Protein AF-A0A8J8NJS6-F1 (afdb_monomer)

Radius of gyration: 21.35 Å; Cα contacts (8 Å, |Δi|>4): 357; chains: 1; bounding box: 65×61×56 Å

Organism: Halteria grandinella (NCBI:txid5974)

Solvent-accessible surface area (backbone atoms only — not comparable to full-atom values): 15016 Å² total; per-residue (Å²): 133,85,50,72,68,59,53,51,54,49,52,52,49,53,53,50,52,51,48,51,53,52,49,52,50,40,45,54,51,11,50,52,51,41,52,62,71,66,35,61,67,60,48,58,73,40,38,36,82,89,43,89,50,40,81,87,47,33,68,54,59,51,96,60,47,56,55,56,53,60,68,70,57,47,52,67,27,34,39,37,26,26,68,37,39,88,48,29,65,40,53,67,44,24,51,52,45,48,48,48,41,65,73,64,68,48,54,98,83,47,38,73,41,54,26,35,31,42,62,51,101,88,49,51,32,35,39,30,42,41,85,87,28,39,71,44,82,35,46,48,66,61,56,68,65,42,76,22,56,32,36,33,30,37,34,38,54,74,52,70,62,86,63,42,62,59,55,48,53,53,53,54,47,51,54,50,51,54,51,52,53,49,61,52,47,60,70,65,40,86,76,63,61,78,70,61,51,56,53,52,50,58,53,42,30,54,48,12,68,34,40,49,52,48,50,39,38,75,71,66,41,34,62,52,64,67,85,43,86,84,60,81,46,54,51,42,57,74,68,59,37,82,74,43,40,32,90,85,52,44,71,44,77,78,43,78,70,39,48,59,69,28,54,57,64,66,68,76,72,77,126

Sequence (271 aa):
MATLKQTLFFYTKVLGASGLAGYGYLYYHCKQVREEATNIELINAKKDTTRPSNVYYGLNWGYRSDNTIEKSLDTGDLLYFNYNCMNCLQPSEVIQCYMQQKLGNDSEEDPQNIAFAMRTPKRLLIISGHFDGQVHITPYHEFLNKPYIRTVKVRQFVSAPLNIVEATAQFVQQLREMKQAQDKDHKDFFSSTLKQQMLKFLYYDKLAANVVPNYLHSIKVLNRSPFQQPTLTVKDLDNAHPESFHEPYELSSSVMIRTYASKNLSKSNVT

Mean predicted aligned error: 10.29 Å

Structure (mmCIF, N/CA/C/O backbone):
data_AF-A0A8J8NJS6-F1
#
_entry.id   AF-A0A8J8NJS6-F1
#
loop_
_atom_site.group_PDB
_atom_site.id
_atom_site.type_symbol
_atom_site.label_atom_id
_atom_site.label_alt_id
_atom_site.label_comp_id
_atom_site.label_asym_id
_atom_site.label_entity_id
_atom_site.label_seq_id
_atom_site.pdbx_PDB_ins_code
_atom_site.Cartn_x
_atom_site.Cartn_y
_atom_site.Cartn_z
_atom_site.occupancy
_atom_site.B_iso_or_equiv
_atom_site.auth_seq_id
_atom_site.auth_comp_id
_atom_site.auth_asym_id
_atom_site.auth_atom_id
_atom_site.pdbx_PDB_model_num
ATOM 1 N N . MET A 1 1 ? 44.141 3.854 -32.865 1.00 56.06 1 MET A N 1
ATOM 2 C CA . MET A 1 1 ? 43.493 3.858 -31.533 1.00 56.06 1 MET A CA 1
ATOM 3 C C . MET A 1 1 ? 42.343 4.850 -31.568 1.00 56.06 1 MET A C 1
ATOM 5 O O . MET A 1 1 ? 42.555 5.961 -32.037 1.00 56.06 1 MET A O 1
ATOM 9 N N . ALA A 1 2 ? 41.138 4.450 -31.151 1.00 60.94 2 ALA A N 1
ATOM 10 C CA . ALA A 1 2 ? 40.011 5.376 -31.039 1.00 60.94 2 ALA A CA 1
ATOM 11 C C . ALA A 1 2 ? 40.284 6.383 -29.915 1.00 60.94 2 ALA A C 1
ATOM 13 O O . ALA A 1 2 ? 40.797 6.019 -28.857 1.00 60.94 2 ALA A O 1
ATOM 14 N N . THR A 1 3 ? 39.974 7.655 -30.151 1.00 83.88 3 THR A N 1
ATOM 15 C CA . THR A 1 3 ? 40.159 8.694 -29.130 1.00 83.88 3 THR A CA 1
ATOM 16 C C . THR A 1 3 ? 39.107 8.549 -28.030 1.00 83.88 3 THR A C 1
ATOM 18 O O . THR A 1 3 ? 37.965 8.184 -28.308 1.00 83.88 3 THR A O 1
ATOM 21 N N . LEU A 1 4 ? 39.455 8.895 -26.784 1.00 82.25 4 LEU A N 1
ATOM 22 C CA . LEU A 1 4 ? 38.542 8.866 -25.628 1.00 82.25 4 LEU A CA 1
ATOM 23 C C . LEU A 1 4 ? 37.185 9.532 -25.937 1.00 82.25 4 LEU A C 1
ATOM 25 O O . LEU A 1 4 ? 36.135 9.025 -25.555 1.00 82.25 4 LEU A O 1
ATOM 29 N N . LYS A 1 5 ? 37.202 10.636 -26.697 1.00 83.62 5 LYS A N 1
ATOM 30 C CA . LYS A 1 5 ? 36.007 11.379 -27.121 1.00 83.62 5 LYS A CA 1
ATOM 31 C C . LYS A 1 5 ? 35.105 10.576 -28.067 1.00 83.62 5 LYS A C 1
ATOM 33 O O . LYS A 1 5 ? 33.887 10.625 -27.922 1.00 83.62 5 LYS A O 1
ATOM 38 N N . GLN A 1 6 ? 35.681 9.836 -29.016 1.00 80.94 6 GLN A N 1
ATOM 39 C CA . GLN A 1 6 ? 34.928 8.970 -29.935 1.00 80.94 6 GLN A CA 1
ATOM 40 C C . GLN A 1 6 ? 34.316 7.781 -29.194 1.00 80.94 6 GLN A C 1
ATOM 42 O O . GLN A 1 6 ? 33.156 7.449 -29.426 1.00 80.94 6 GLN A O 1
ATOM 47 N N . THR A 1 7 ? 35.065 7.198 -28.258 1.00 80.88 7 THR A N 1
ATOM 48 C CA . THR A 1 7 ? 34.584 6.115 -27.399 1.00 80.88 7 THR A CA 1
ATOM 49 C C . THR A 1 7 ? 33.424 6.590 -26.520 1.00 80.88 7 THR A C 1
ATOM 51 O O . THR A 1 7 ? 32.362 5.975 -26.534 1.00 80.88 7 THR A O 1
ATOM 54 N N . LEU A 1 8 ? 33.564 7.732 -25.836 1.00 78.81 8 LEU A N 1
ATOM 55 C CA . LEU A 1 8 ? 32.504 8.306 -24.999 1.00 78.81 8 LEU A CA 1
ATOM 56 C C . LEU A 1 8 ? 31.234 8.611 -25.811 1.00 78.81 8 LEU A C 1
ATOM 58 O O . LEU A 1 8 ? 30.133 8.284 -25.382 1.00 78.81 8 LEU A O 1
ATOM 62 N N . PHE A 1 9 ? 31.387 9.187 -27.007 1.00 81.06 9 PHE A N 1
ATOM 63 C CA . PHE A 1 9 ? 30.273 9.485 -27.909 1.00 81.06 9 PHE A CA 1
ATOM 64 C C . PHE A 1 9 ? 29.563 8.226 -28.427 1.00 81.06 9 PHE A C 1
ATOM 66 O O . PHE A 1 9 ? 28.345 8.220 -28.602 1.00 81.06 9 PHE A O 1
ATOM 73 N N . PHE A 1 10 ? 30.309 7.147 -28.672 1.00 78.06 10 PHE A N 1
ATOM 74 C CA . PHE A 1 10 ? 29.726 5.865 -29.052 1.00 78.06 10 PHE A CA 1
ATOM 75 C C . PHE A 1 10 ? 28.936 5.250 -27.891 1.00 78.06 10 PHE A C 1
ATOM 77 O O . PHE A 1 10 ? 27.782 4.870 -28.077 1.00 78.06 10 PHE A O 1
ATOM 84 N N . TYR A 1 11 ? 29.504 5.232 -26.681 1.00 73.94 11 TYR A N 1
ATOM 85 C CA . TYR A 1 11 ? 28.811 4.729 -25.493 1.00 73.94 11 TYR A CA 1
ATOM 86 C C . TYR A 1 11 ? 27.532 5.510 -25.191 1.00 73.94 11 TYR A C 1
ATOM 88 O O . TYR A 1 11 ? 26.502 4.890 -24.946 1.00 73.94 11 TYR A O 1
ATOM 96 N N . THR A 1 12 ? 27.543 6.844 -25.266 1.00 75.19 12 THR A N 1
ATOM 97 C CA . THR A 1 12 ? 26.323 7.637 -25.034 1.00 75.19 12 THR A CA 1
ATOM 98 C C . THR A 1 12 ? 25.251 7.374 -26.089 1.00 75.19 12 THR A C 1
ATOM 100 O O . THR A 1 12 ? 24.076 7.288 -25.740 1.00 75.19 12 THR A O 1
ATOM 103 N N . LYS A 1 13 ? 25.626 7.175 -27.360 1.00 75.12 13 LYS A N 1
ATOM 104 C CA . LYS A 1 13 ? 24.677 6.798 -28.419 1.00 75.12 13 LYS A CA 1
ATOM 105 C C . LYS A 1 13 ? 24.085 5.408 -28.217 1.00 75.12 13 LYS A C 1
ATOM 107 O O . LYS A 1 13 ? 22.876 5.250 -28.356 1.00 75.12 13 LYS A O 1
ATOM 112 N N . VAL A 1 14 ? 24.913 4.418 -27.884 1.00 74.56 14 VAL A N 1
ATOM 113 C CA . VAL A 1 14 ? 24.453 3.042 -27.650 1.00 74.56 14 VAL A CA 1
ATOM 114 C C . VAL A 1 14 ? 23.564 2.974 -26.409 1.00 74.56 14 VAL A C 1
ATOM 116 O O . VAL A 1 14 ? 22.495 2.378 -26.479 1.00 74.56 14 VAL A O 1
ATOM 119 N N . LEU A 1 15 ? 23.948 3.639 -25.314 1.00 75.12 15 LEU A N 1
ATOM 120 C CA . LEU A 1 15 ? 23.142 3.729 -24.091 1.00 75.12 15 LEU A CA 1
ATOM 121 C C . LEU A 1 15 ? 21.839 4.510 -24.307 1.00 75.12 15 LEU A C 1
ATOM 123 O O . LEU A 1 15 ? 20.798 4.137 -23.774 1.00 75.12 15 LEU A O 1
ATOM 127 N N . GLY A 1 16 ? 21.872 5.576 -25.110 1.00 78.25 16 GLY A N 1
ATOM 128 C CA . GLY A 1 16 ? 20.673 6.329 -25.475 1.00 78.25 16 GLY A CA 1
ATOM 129 C C . GLY A 1 16 ? 19.704 5.491 -26.310 1.00 78.25 16 GLY A C 1
ATOM 130 O O . GLY A 1 16 ? 18.514 5.436 -26.006 1.00 78.25 16 GLY A O 1
ATOM 131 N N . ALA A 1 17 ? 20.210 4.790 -27.328 1.00 76.19 17 ALA A N 1
ATOM 132 C CA . ALA A 1 17 ? 19.400 3.921 -28.177 1.00 76.19 17 ALA A CA 1
ATOM 133 C C . ALA A 1 17 ? 18.818 2.726 -27.402 1.00 76.19 17 ALA A C 1
ATOM 135 O O . ALA A 1 17 ? 17.635 2.420 -27.556 1.00 76.19 17 ALA A O 1
ATOM 136 N N . SER A 1 18 ? 19.609 2.083 -26.536 1.00 76.31 18 SER A N 1
ATOM 137 C CA . SER A 1 18 ? 19.129 0.979 -25.697 1.00 76.31 18 SER A CA 1
ATOM 138 C C . SER A 1 18 ? 18.117 1.448 -24.650 1.00 76.31 18 SER A C 1
ATOM 140 O O . SER A 1 18 ? 17.112 0.772 -24.435 1.00 76.31 18 SER A O 1
ATOM 142 N N . GLY A 1 19 ? 18.316 2.633 -24.063 1.00 79.25 19 GLY A N 1
ATOM 143 C CA . GLY A 1 19 ? 17.362 3.255 -23.145 1.00 79.25 19 GLY A CA 1
ATOM 144 C C . GLY A 1 19 ? 16.011 3.549 -23.803 1.00 79.25 19 GLY A C 1
ATOM 145 O O . GLY A 1 19 ? 14.970 3.214 -23.239 1.00 79.25 19 GLY A O 1
ATOM 146 N N . LEU A 1 20 ? 16.013 4.104 -25.022 1.00 81.50 20 LEU A N 1
ATOM 147 C CA . LEU A 1 20 ? 14.787 4.368 -25.785 1.00 81.50 20 LEU A CA 1
ATOM 148 C C . LEU A 1 20 ? 14.046 3.079 -26.157 1.00 81.50 20 LEU A C 1
ATOM 150 O O . LEU A 1 20 ? 12.828 3.009 -25.997 1.00 81.50 20 LEU A O 1
ATOM 154 N N . ALA A 1 21 ? 14.770 2.051 -26.610 1.00 84.06 21 ALA A N 1
ATOM 155 C CA . ALA A 1 21 ? 14.180 0.752 -26.925 1.00 84.06 21 ALA A CA 1
ATOM 156 C C . ALA A 1 21 ? 13.563 0.090 -25.680 1.00 84.06 21 ALA A C 1
ATOM 158 O O . ALA A 1 21 ? 12.427 -0.383 -25.728 1.00 84.06 21 ALA A O 1
ATOM 159 N N . GLY A 1 22 ? 14.276 0.117 -24.548 1.00 82.56 22 GLY A N 1
ATOM 160 C CA . GLY A 1 22 ? 13.787 -0.411 -23.273 1.00 82.56 22 GLY A CA 1
ATOM 161 C C . GLY A 1 22 ? 12.544 0.322 -22.765 1.00 82.56 22 GLY A C 1
ATOM 162 O O . GLY A 1 22 ? 11.567 -0.317 -22.374 1.00 82.56 22 GLY A O 1
ATOM 163 N N . TYR A 1 23 ? 12.532 1.656 -22.831 1.00 81.62 23 TYR A N 1
ATOM 164 C CA . TYR A 1 23 ? 11.359 2.449 -22.455 1.00 81.62 23 TYR A CA 1
ATOM 165 C C . TYR A 1 23 ? 10.164 2.185 -23.380 1.00 81.62 23 TYR A C 1
ATOM 167 O O . TYR A 1 23 ? 9.044 2.029 -22.897 1.00 81.62 23 TYR A O 1
ATOM 175 N N . GLY A 1 24 ? 10.389 2.082 -24.695 1.00 84.81 24 GLY A N 1
ATOM 176 C CA . GLY A 1 24 ? 9.343 1.756 -25.668 1.00 84.81 24 GLY A CA 1
ATOM 177 C C . GLY A 1 24 ? 8.692 0.396 -25.402 1.00 84.81 24 GLY A C 1
ATOM 178 O O . GLY A 1 24 ? 7.465 0.290 -25.411 1.00 84.81 24 GLY A O 1
ATOM 179 N N . TYR A 1 25 ? 9.501 -0.619 -25.081 1.00 88.69 25 TYR A N 1
ATOM 180 C CA . TYR A 1 25 ? 9.009 -1.932 -24.657 1.00 88.69 25 TYR A CA 1
ATOM 181 C C . TYR A 1 25 ? 8.148 -1.838 -23.391 1.00 88.69 25 TYR A C 1
ATOM 183 O O . TYR A 1 25 ? 7.014 -2.319 -23.378 1.00 88.69 25 TYR A O 1
ATOM 191 N N . LEU A 1 26 ? 8.655 -1.175 -22.343 1.00 86.56 26 LEU A N 1
ATOM 192 C CA . LEU A 1 26 ? 7.918 -1.006 -21.089 1.00 86.56 26 LEU A CA 1
ATOM 193 C C . LEU A 1 26 ? 6.603 -0.260 -21.301 1.00 86.56 26 LEU A C 1
ATOM 195 O O . LEU A 1 26 ? 5.585 -0.661 -20.747 1.00 86.56 26 LEU A O 1
ATOM 199 N N . TYR A 1 27 ? 6.605 0.794 -22.114 1.00 87.56 27 TYR A N 1
ATOM 200 C CA . TYR A 1 27 ? 5.407 1.565 -22.425 1.00 87.56 27 TYR A CA 1
ATOM 201 C C . TYR A 1 27 ? 4.332 0.701 -23.093 1.00 87.56 27 TYR A C 1
ATOM 203 O O . TYR A 1 27 ? 3.180 0.715 -22.659 1.00 87.56 27 TYR A O 1
ATOM 211 N N . TYR A 1 28 ? 4.703 -0.084 -24.110 1.00 88.19 28 TYR A N 1
ATOM 212 C CA . TYR A 1 28 ? 3.771 -0.980 -24.794 1.00 88.19 28 TYR A CA 1
ATOM 213 C C . TYR A 1 28 ? 3.229 -2.068 -23.857 1.00 88.19 28 TYR A C 1
ATOM 215 O O . TYR A 1 28 ? 2.019 -2.281 -23.794 1.00 88.19 28 TYR A O 1
ATOM 223 N N . HIS A 1 29 ? 4.106 -2.694 -23.069 1.00 86.25 29 HIS A N 1
ATOM 224 C CA . HIS A 1 29 ? 3.713 -3.705 -22.090 1.00 86.25 29 HIS A CA 1
ATOM 225 C C . HIS A 1 29 ? 2.754 -3.137 -21.032 1.00 86.25 29 HIS A C 1
ATOM 227 O O . HIS A 1 29 ? 1.683 -3.690 -20.795 1.00 86.25 29 HIS A O 1
ATOM 233 N N . CYS A 1 30 ? 3.097 -1.994 -20.428 1.00 85.62 30 CYS A N 1
ATOM 234 C CA . CYS A 1 30 ? 2.254 -1.320 -19.438 1.00 85.62 30 CYS A CA 1
ATOM 235 C C . CYS A 1 30 ? 0.889 -0.942 -20.022 1.00 85.62 30 CYS A C 1
ATOM 237 O O . CYS A 1 30 ? -0.135 -1.102 -19.357 1.00 85.62 30 CYS A O 1
ATOM 239 N N . LYS A 1 31 ? 0.858 -0.473 -21.278 1.00 86.38 31 LYS A N 1
ATOM 240 C CA . LYS A 1 31 ? -0.386 -0.171 -21.991 1.00 86.38 31 LYS A CA 1
ATOM 241 C C . LYS A 1 31 ? -1.273 -1.414 -22.108 1.00 86.38 31 LYS A C 1
ATOM 243 O O . LYS A 1 31 ? -2.439 -1.342 -21.732 1.00 86.38 31 LYS A O 1
ATOM 248 N N . GLN A 1 32 ? -0.718 -2.543 -22.547 1.00 84.56 32 GLN A N 1
ATOM 249 C CA . GLN A 1 32 ? -1.460 -3.800 -22.668 1.00 84.56 32 GLN A CA 1
ATOM 250 C C . GLN A 1 32 ? -2.008 -4.273 -21.311 1.00 84.56 32 GLN A C 1
ATOM 252 O O . GLN A 1 32 ? -3.197 -4.561 -21.185 1.00 84.56 32 GLN A O 1
ATOM 257 N N . VAL A 1 33 ? -1.171 -4.293 -20.269 1.00 80.94 33 VAL A N 1
ATOM 258 C CA . VAL A 1 33 ? -1.590 -4.701 -18.916 1.00 80.94 33 VAL A CA 1
ATOM 259 C C . VAL A 1 33 ? -2.708 -3.801 -18.386 1.00 80.94 33 VAL A C 1
ATOM 261 O O . VAL A 1 33 ? -3.661 -4.281 -17.770 1.00 80.94 33 VAL A O 1
ATOM 264 N N . ARG A 1 34 ? -2.623 -2.491 -18.634 1.00 81.25 34 ARG A N 1
ATOM 265 C CA . ARG A 1 34 ? -3.654 -1.528 -18.240 1.00 81.25 34 ARG A CA 1
ATOM 266 C C . ARG A 1 34 ? -4.978 -1.780 -18.954 1.00 81.25 34 ARG A C 1
ATOM 268 O O . ARG A 1 34 ? -6.022 -1.739 -18.304 1.00 81.25 34 ARG A O 1
ATOM 275 N N . GLU A 1 35 ? -4.951 -2.039 -20.255 1.00 80.38 35 GLU A N 1
ATOM 276 C CA . GLU A 1 35 ? -6.150 -2.385 -21.024 1.00 80.38 35 GLU A CA 1
ATOM 277 C C . GLU A 1 35 ? -6.801 -3.666 -20.473 1.00 80.38 35 GLU A C 1
ATOM 279 O O . GLU A 1 35 ? -7.996 -3.672 -20.181 1.00 80.38 35 GLU A O 1
ATOM 284 N N . GLU A 1 36 ? -6.017 -4.711 -20.194 1.00 73.12 36 GLU A N 1
ATOM 285 C CA . GLU A 1 36 ? -6.522 -5.956 -19.595 1.00 73.12 36 GLU A CA 1
ATOM 286 C C . GLU A 1 36 ? -7.090 -5.776 -18.177 1.00 73.12 36 GLU A C 1
ATOM 288 O O . GLU A 1 36 ? -8.046 -6.456 -17.800 1.00 73.12 36 GLU A O 1
ATOM 293 N N . ALA A 1 37 ? -6.499 -4.885 -17.378 1.00 71.06 37 ALA A N 1
ATOM 294 C CA . ALA A 1 37 ? -6.895 -4.647 -15.992 1.00 71.06 37 ALA A CA 1
ATOM 295 C C . ALA A 1 37 ? -8.097 -3.707 -15.836 1.00 71.06 37 ALA A C 1
ATOM 297 O O . ALA A 1 37 ? -8.733 -3.714 -14.787 1.00 71.06 37 ALA A O 1
ATOM 298 N N . THR A 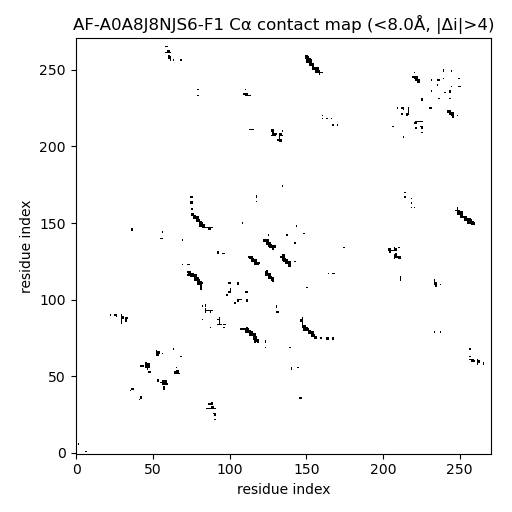1 38 ? -8.388 -2.879 -16.842 1.00 70.12 38 THR A N 1
ATOM 299 C CA . THR A 1 38 ? -9.507 -1.919 -16.821 1.00 70.12 38 THR A CA 1
ATOM 300 C C . THR A 1 38 ? -10.720 -2.388 -17.622 1.00 70.12 38 THR A C 1
ATOM 302 O O . THR A 1 38 ? -11.804 -1.827 -17.467 1.00 70.12 38 THR A O 1
ATOM 305 N N . ASN A 1 39 ? -10.574 -3.424 -18.452 1.00 71.94 39 ASN A N 1
ATOM 306 C CA . ASN A 1 39 ? -11.671 -3.953 -19.250 1.00 71.94 39 ASN A CA 1
ATOM 307 C C . ASN A 1 39 ? -12.673 -4.731 -18.374 1.00 71.94 39 ASN A C 1
ATOM 309 O O . ASN A 1 39 ? -12.431 -5.871 -17.974 1.00 71.94 39 ASN A O 1
ATOM 313 N N . ILE A 1 40 ? -13.822 -4.105 -18.108 1.00 66.69 40 ILE A N 1
ATOM 314 C CA . ILE A 1 40 ? -14.903 -4.636 -17.263 1.00 66.69 40 ILE A CA 1
ATOM 315 C C . ILE A 1 40 ? -15.432 -5.980 -17.780 1.00 66.69 40 ILE A C 1
ATOM 317 O O . ILE A 1 40 ? -15.723 -6.864 -16.976 1.00 66.69 40 ILE A O 1
ATOM 321 N N . GLU A 1 41 ? -15.527 -6.173 -19.098 1.00 68.00 41 GLU A N 1
ATOM 322 C CA . GLU A 1 41 ? -15.980 -7.443 -19.681 1.00 68.00 41 GLU A CA 1
ATOM 323 C C . GLU A 1 41 ? -14.989 -8.565 -19.378 1.00 68.00 41 GLU A C 1
ATOM 325 O O . GLU A 1 41 ? -15.383 -9.649 -18.952 1.00 68.00 41 GLU A O 1
ATOM 330 N N . LEU A 1 42 ? -13.692 -8.278 -19.505 1.00 66.06 42 LEU A N 1
ATOM 331 C CA . LEU A 1 42 ? -12.627 -9.229 -19.199 1.00 66.06 42 LEU A CA 1
ATOM 332 C C . LEU A 1 42 ? -12.577 -9.571 -17.700 1.00 66.06 42 LEU A C 1
ATOM 334 O O . LEU A 1 42 ? -12.302 -10.714 -17.330 1.00 66.06 42 LEU A O 1
ATOM 338 N N . ILE A 1 43 ? -12.842 -8.588 -16.833 1.00 63.94 43 ILE A N 1
ATOM 339 C CA . ILE A 1 43 ? -12.935 -8.772 -15.377 1.00 63.94 43 ILE A CA 1
ATOM 340 C C . ILE A 1 43 ? -14.136 -9.658 -15.034 1.00 63.94 43 ILE A C 1
ATOM 342 O O . ILE A 1 43 ? -13.985 -10.639 -14.305 1.00 63.94 43 ILE A O 1
ATOM 346 N N . ASN A 1 44 ? -15.309 -9.352 -15.593 1.00 63.94 44 ASN A N 1
ATOM 347 C CA . ASN A 1 44 ? -16.535 -10.112 -15.364 1.00 63.94 44 ASN A CA 1
ATOM 348 C C . ASN A 1 44 ? -16.436 -11.540 -15.909 1.00 63.94 44 ASN A C 1
ATOM 350 O O . ASN A 1 44 ? -16.871 -12.469 -15.235 1.00 63.94 44 ASN A O 1
ATOM 354 N N . ALA A 1 45 ? -15.804 -11.741 -17.068 1.00 63.72 45 ALA A N 1
ATOM 355 C CA . ALA A 1 45 ? -15.566 -13.068 -17.636 1.00 63.72 45 ALA A CA 1
ATOM 356 C C . ALA A 1 45 ? -14.639 -13.928 -16.764 1.00 63.72 45 ALA A C 1
ATOM 358 O O . ALA A 1 45 ? -14.736 -15.152 -16.762 1.00 63.72 45 ALA A O 1
ATOM 359 N N . LYS A 1 46 ? -13.738 -13.297 -16.004 1.00 62.56 46 LYS A N 1
ATOM 360 C CA . LYS A 1 46 ? -12.849 -13.993 -15.068 1.00 62.56 46 LYS A CA 1
ATOM 361 C C . LYS A 1 46 ? -13.512 -14.261 -13.717 1.00 62.56 46 LYS A C 1
ATOM 363 O O . LYS A 1 46 ? -12.913 -15.000 -12.937 1.00 62.56 46 LYS A O 1
ATOM 368 N N . LYS A 1 47 ? -14.682 -13.671 -13.425 1.00 62.16 47 LYS A N 1
ATOM 369 C CA . LYS A 1 47 ? -15.404 -13.799 -12.150 1.00 62.16 47 LYS A CA 1
ATOM 370 C C . LYS A 1 47 ? -15.822 -15.252 -11.907 1.00 62.16 47 LYS A C 1
ATOM 372 O O . LYS A 1 47 ? -16.464 -15.851 -12.763 1.00 62.16 47 LYS A O 1
ATOM 377 N N . ASP A 1 48 ? -15.488 -15.814 -10.746 1.00 59.06 48 ASP A N 1
ATOM 378 C CA . ASP A 1 48 ? -15.991 -17.144 -10.386 1.00 59.06 48 ASP A CA 1
ATOM 379 C C . ASP A 1 48 ? -17.423 -17.005 -9.861 1.00 59.06 48 ASP A C 1
ATOM 381 O O . ASP A 1 48 ? -17.651 -16.624 -8.713 1.00 59.06 48 ASP A O 1
ATOM 385 N N . THR A 1 49 ? -18.403 -17.287 -10.715 1.00 61.81 49 THR A N 1
ATOM 386 C CA . THR A 1 49 ? -19.828 -17.239 -10.359 1.00 61.81 49 THR A CA 1
ATOM 387 C C . THR A 1 49 ? -20.309 -18.500 -9.642 1.00 61.81 49 THR A C 1
ATOM 389 O O . THR A 1 49 ? -21.445 -18.532 -9.173 1.00 61.81 49 THR A O 1
ATOM 392 N N . THR A 1 50 ? -19.467 -19.533 -9.512 1.00 60.22 50 THR A N 1
ATOM 393 C CA . THR A 1 50 ? -19.859 -20.821 -8.916 1.00 60.22 50 THR A CA 1
ATOM 394 C C . THR A 1 50 ? -19.893 -20.790 -7.386 1.00 60.22 50 THR A C 1
ATOM 396 O O . THR A 1 50 ? -20.478 -21.676 -6.762 1.00 60.22 50 THR A O 1
ATOM 399 N N . ARG A 1 51 ? -19.296 -19.765 -6.757 1.00 60.50 51 ARG A N 1
ATOM 400 C CA . ARG A 1 51 ? -19.187 -19.634 -5.297 1.00 60.50 51 ARG A CA 1
ATOM 401 C C . ARG A 1 51 ? -19.869 -18.347 -4.807 1.00 60.50 51 ARG A C 1
ATOM 403 O O . ARG A 1 51 ? -19.351 -17.263 -5.067 1.00 60.50 51 ARG A O 1
ATOM 410 N N . PRO A 1 52 ? -20.955 -18.424 -4.009 1.00 60.22 52 PRO A N 1
ATOM 411 C CA . PRO A 1 52 ? -21.694 -17.246 -3.523 1.00 60.22 52 PRO A CA 1
ATOM 412 C C . PRO A 1 52 ? -20.857 -16.274 -2.683 1.00 60.22 52 PRO A C 1
ATOM 414 O O . PRO A 1 52 ? -21.176 -15.094 -2.565 1.00 60.22 52 PRO A O 1
ATOM 417 N N . SER A 1 53 ? -19.782 -16.771 -2.069 1.00 58.12 53 SER A N 1
ATOM 418 C CA . SER A 1 53 ? -18.865 -15.976 -1.259 1.00 58.12 53 SER A CA 1
ATOM 419 C C . SER A 1 53 ? -17.838 -15.188 -2.076 1.00 58.12 53 SER A C 1
ATOM 421 O O . SER A 1 53 ? -17.157 -14.337 -1.504 1.00 58.12 53 SER A O 1
ATOM 423 N N . ASN A 1 54 ? -17.713 -15.466 -3.379 1.00 61.50 54 ASN A N 1
ATOM 424 C CA . ASN A 1 54 ? -16.826 -14.757 -4.294 1.00 61.50 54 ASN A CA 1
ATOM 425 C C . ASN A 1 54 ? -17.588 -13.616 -4.990 1.00 61.50 54 ASN A C 1
ATOM 427 O O . ASN A 1 54 ? -17.921 -13.649 -6.174 1.00 61.50 54 ASN A O 1
ATOM 431 N N . VAL A 1 55 ? -17.957 -12.610 -4.195 1.00 58.62 55 VAL A N 1
ATOM 432 C CA . VAL A 1 55 ? -18.864 -11.540 -4.639 1.00 58.62 55 VAL A CA 1
ATOM 433 C C . VAL A 1 55 ? -18.177 -10.576 -5.609 1.00 58.62 55 VAL A C 1
ATOM 435 O O . VAL A 1 55 ? -18.852 -10.007 -6.467 1.00 58.62 55 VAL A O 1
ATOM 438 N N . TYR A 1 56 ? -16.853 -10.417 -5.528 1.00 56.59 56 TYR A N 1
ATOM 439 C CA . TYR A 1 56 ? -16.129 -9.371 -6.259 1.00 56.59 56 TYR A CA 1
ATOM 440 C C . TYR A 1 56 ? -14.947 -9.862 -7.107 1.00 56.59 56 TYR A C 1
ATOM 442 O O . TYR A 1 56 ? -14.410 -9.054 -7.865 1.00 56.59 56 TYR A O 1
ATOM 450 N N . TYR A 1 57 ? -14.553 -11.141 -7.032 1.00 55.78 57 TYR A N 1
ATOM 451 C CA . TYR A 1 57 ? -13.278 -11.599 -7.591 1.00 55.78 57 TYR A CA 1
ATOM 452 C C . TYR A 1 57 ? -13.416 -12.794 -8.540 1.00 55.78 57 TYR A C 1
ATOM 454 O O . TYR A 1 57 ? -14.413 -13.511 -8.600 1.00 55.78 57 TYR A O 1
ATOM 462 N N . GLY A 1 58 ? -12.390 -12.962 -9.369 1.00 48.81 58 GLY A N 1
ATOM 463 C CA . GLY A 1 58 ? -12.294 -14.038 -10.349 1.00 48.81 58 GLY A CA 1
ATOM 464 C C . GLY A 1 58 ? -11.681 -15.343 -9.870 1.00 48.81 58 GLY A C 1
ATOM 465 O O . GLY A 1 58 ? -11.207 -15.453 -8.747 1.00 48.81 58 GLY A O 1
ATOM 466 N N . LEU A 1 59 ? -11.605 -16.317 -10.774 1.00 44.50 59 LEU A N 1
ATOM 467 C CA . LEU A 1 59 ? -10.901 -17.596 -10.597 1.00 44.50 59 LEU A CA 1
ATOM 468 C C . LEU A 1 59 ? -9.398 -17.437 -10.273 1.00 44.50 59 LEU A C 1
ATOM 470 O O . LEU A 1 59 ? -8.745 -18.390 -9.862 1.00 44.50 59 LEU A O 1
ATOM 474 N N . ASN A 1 60 ? -8.828 -16.238 -10.442 1.00 46.09 60 ASN A N 1
ATOM 475 C CA . ASN A 1 60 ? -7.401 -15.967 -10.232 1.00 46.09 60 ASN A CA 1
ATOM 476 C C . ASN A 1 60 ? -7.003 -15.767 -8.755 1.00 46.09 60 ASN A C 1
ATOM 478 O O . ASN A 1 60 ? -5.839 -15.457 -8.488 1.00 46.09 60 ASN A O 1
ATOM 482 N N . TRP A 1 61 ? -7.928 -15.907 -7.802 1.00 54.00 61 TRP A N 1
ATOM 483 C CA . TRP A 1 61 ? -7.793 -15.343 -6.456 1.00 54.00 61 TRP A CA 1
ATOM 484 C C . TRP A 1 61 ? -8.150 -16.405 -5.405 1.00 54.00 61 TRP A C 1
ATOM 486 O O . TRP A 1 61 ? -9.283 -16.861 -5.313 1.00 54.00 61 TRP A O 1
ATOM 496 N N . GLY A 1 62 ? -7.128 -16.917 -4.714 1.00 45.97 62 GLY A N 1
ATOM 497 C CA . GLY A 1 62 ? -7.172 -18.184 -3.979 1.00 45.97 62 GLY A CA 1
ATOM 498 C C . GLY A 1 62 ? -8.222 -18.312 -2.862 1.00 45.97 62 GLY A C 1
ATOM 499 O O . GLY A 1 62 ? -8.229 -17.559 -1.904 1.00 45.97 62 GLY A O 1
ATOM 500 N N . TYR A 1 63 ? -9.021 -19.378 -2.967 1.00 44.12 63 TYR A N 1
ATOM 501 C CA . TYR A 1 63 ? -9.520 -20.341 -1.962 1.00 44.12 63 TYR A CA 1
ATOM 502 C C . TYR A 1 63 ? -10.064 -19.952 -0.569 1.00 44.12 63 TYR A C 1
ATOM 504 O O . TYR A 1 63 ? -10.640 -20.832 0.073 1.00 44.12 63 TYR A O 1
ATOM 512 N N . ARG A 1 64 ? -9.994 -18.708 -0.090 1.00 52.94 64 ARG A N 1
ATOM 513 C CA . ARG A 1 64 ? -10.721 -18.278 1.120 1.00 52.94 64 ARG A CA 1
ATOM 514 C C . ARG A 1 64 ? -11.636 -17.131 0.750 1.00 52.94 64 ARG A C 1
ATOM 516 O O . ARG A 1 64 ? -11.186 -16.144 0.198 1.00 52.94 64 ARG A O 1
ATOM 523 N N . SER A 1 65 ? -12.925 -17.310 1.015 1.00 60.94 65 SER A N 1
ATOM 524 C CA . SER A 1 65 ? -13.990 -16.355 0.726 1.00 60.94 65 SER A CA 1
ATOM 525 C C . SER A 1 65 ? -13.559 -14.935 1.078 1.00 60.94 65 SER A C 1
ATOM 527 O O . SER A 1 65 ? -13.470 -14.601 2.258 1.00 60.94 65 SER A O 1
ATOM 529 N N . ASP A 1 66 ? -13.319 -14.098 0.068 1.00 68.38 66 ASP A N 1
ATOM 530 C CA . ASP A 1 66 ? -12.896 -12.711 0.277 1.00 68.38 66 ASP A CA 1
ATOM 531 C C . ASP A 1 66 ? -13.881 -11.965 1.179 1.00 68.38 66 ASP A C 1
ATOM 533 O O . ASP A 1 66 ? -13.480 -11.150 1.993 1.00 68.38 66 ASP A O 1
ATOM 537 N N . ASN A 1 67 ? -15.165 -12.333 1.127 1.00 73.31 67 ASN A N 1
ATOM 538 C CA . ASN A 1 67 ? -16.200 -11.852 2.041 1.00 73.31 67 ASN A CA 1
ATOM 539 C C . ASN A 1 67 ? -15.931 -12.211 3.520 1.00 73.31 67 ASN A C 1
ATOM 541 O O . ASN A 1 67 ? -16.238 -11.436 4.417 1.00 73.31 67 ASN A O 1
ATOM 545 N N . THR A 1 68 ? -15.374 -13.387 3.809 1.00 77.56 68 THR A N 1
ATOM 546 C CA . THR A 1 68 ? -15.016 -13.786 5.181 1.00 77.56 68 THR A CA 1
ATOM 547 C C . THR A 1 68 ? -13.813 -13.004 5.681 1.00 77.56 68 THR A C 1
ATOM 549 O O . THR A 1 68 ? -13.852 -12.531 6.812 1.00 77.56 68 THR A O 1
ATOM 552 N N . ILE A 1 69 ? -12.787 -12.825 4.843 1.00 82.38 69 ILE A N 1
ATOM 553 C CA . ILE A 1 69 ? -11.625 -11.998 5.193 1.00 82.38 69 ILE A CA 1
ATOM 554 C C . ILE A 1 69 ? -12.044 -10.535 5.347 1.00 82.38 69 ILE A C 1
ATOM 556 O O . ILE A 1 69 ? -11.708 -9.892 6.337 1.00 82.38 69 ILE A O 1
ATOM 560 N N . GLU A 1 70 ? -12.850 -10.020 4.418 1.00 85.12 70 GLU A N 1
ATOM 561 C CA . GLU A 1 70 ? -13.417 -8.681 4.512 1.00 85.12 70 GLU A CA 1
ATOM 562 C C . GLU A 1 70 ? -14.199 -8.527 5.811 1.00 85.12 70 GLU A C 1
ATOM 564 O O . GLU A 1 70 ? -14.075 -7.492 6.441 1.00 85.12 70 GLU A O 1
ATOM 569 N N . LYS A 1 71 ? -14.970 -9.523 6.258 1.00 86.38 71 LYS A N 1
ATOM 570 C CA . LYS A 1 71 ? -15.698 -9.457 7.536 1.00 86.38 71 LYS A CA 1
ATOM 571 C C . LYS A 1 71 ? -14.808 -9.573 8.772 1.00 86.38 71 LYS A C 1
ATOM 573 O O . LYS A 1 71 ? -15.196 -9.036 9.803 1.00 86.38 71 LYS A O 1
ATOM 578 N N . SER A 1 72 ? -13.670 -10.263 8.692 1.00 88.06 72 SER A N 1
ATOM 579 C CA . SER A 1 72 ? -12.752 -10.420 9.828 1.00 88.06 72 SER A CA 1
ATOM 580 C C . SER A 1 72 ? -11.818 -9.230 10.025 1.00 88.06 72 SER A C 1
ATOM 582 O O . SER A 1 72 ? -11.314 -9.047 11.125 1.00 88.06 72 SER A O 1
ATOM 584 N N . LEU A 1 73 ? -11.558 -8.458 8.967 1.00 91.75 73 LEU A N 1
ATOM 585 C CA . LEU A 1 73 ? -10.709 -7.272 9.038 1.00 91.75 73 LEU A CA 1
ATOM 586 C C . LEU A 1 73 ? -11.406 -6.140 9.796 1.00 91.75 73 LEU A C 1
ATOM 588 O O . LEU A 1 73 ? -12.581 -5.865 9.551 1.00 91.75 73 LEU A O 1
ATOM 592 N N . ASP A 1 74 ? -10.687 -5.411 10.635 1.00 94.06 74 ASP A N 1
ATOM 593 C CA . ASP A 1 74 ? -11.212 -4.230 11.320 1.00 94.06 74 ASP A CA 1
ATOM 594 C C . ASP A 1 74 ? -10.258 -3.030 11.239 1.00 94.06 74 ASP A C 1
ATOM 596 O O . ASP A 1 74 ? -9.201 -3.059 10.606 1.00 94.06 74 ASP A O 1
ATOM 600 N N . THR A 1 75 ? -10.694 -1.910 11.803 1.00 95.81 75 THR A N 1
ATOM 601 C CA . THR A 1 75 ? -9.958 -0.651 11.809 1.00 95.81 75 THR A CA 1
ATOM 602 C C . THR A 1 75 ? -8.644 -0.801 12.563 1.00 95.81 75 THR A C 1
ATOM 604 O O . THR A 1 75 ? -8.642 -1.133 13.745 1.00 95.81 75 THR A O 1
ATOM 607 N N . GLY A 1 76 ? -7.537 -0.500 11.886 1.00 93.38 76 GLY A N 1
ATOM 608 C CA . GLY A 1 76 ? -6.191 -0.631 12.438 1.00 93.38 76 GLY A CA 1
ATOM 609 C C . GLY A 1 76 ? -5.428 -1.873 11.991 1.00 93.38 76 GLY A C 1
ATOM 610 O O . GLY A 1 76 ? -4.217 -1.920 12.200 1.00 93.38 76 GLY A O 1
ATOM 611 N N . ASP A 1 77 ? -6.091 -2.831 11.339 1.00 95.19 77 ASP A N 1
ATOM 612 C CA . ASP A 1 77 ? -5.415 -4.000 10.777 1.00 95.19 77 ASP A CA 1
ATOM 613 C C . ASP A 1 77 ? -4.426 -3.590 9.685 1.00 95.19 77 ASP A C 1
ATOM 615 O O . ASP A 1 77 ? -4.690 -2.688 8.883 1.00 95.19 77 ASP A O 1
ATOM 619 N N . LEU A 1 78 ? -3.290 -4.282 9.636 1.00 95.69 78 LEU A N 1
ATOM 620 C CA . LEU A 1 78 ? -2.192 -4.002 8.724 1.00 95.69 78 LEU A CA 1
ATOM 621 C C . LEU A 1 78 ? -2.159 -5.032 7.600 1.00 95.69 78 LEU A C 1
ATOM 623 O O . LEU A 1 78 ? -2.176 -6.243 7.830 1.00 95.69 78 LEU A O 1
ATOM 627 N N . LEU A 1 79 ? -2.091 -4.544 6.366 1.00 94.69 79 LEU A N 1
ATOM 628 C CA . LEU A 1 79 ? -1.965 -5.359 5.169 1.00 94.69 79 LEU A CA 1
ATOM 629 C C . LEU A 1 79 ? -0.575 -5.144 4.586 1.00 94.69 79 LEU A C 1
ATOM 631 O O . LEU A 1 79 ? -0.263 -4.067 4.088 1.00 94.69 79 LEU A O 1
ATOM 635 N N . TYR A 1 80 ? 0.238 -6.186 4.615 1.00 93.81 80 TYR A N 1
ATOM 636 C CA . TYR A 1 80 ? 1.571 -6.221 4.036 1.00 93.81 80 TYR A CA 1
ATOM 637 C C . TYR A 1 80 ? 1.490 -6.846 2.657 1.00 93.81 80 TYR A C 1
ATOM 639 O O . TYR A 1 80 ? 0.895 -7.910 2.482 1.00 93.81 80 TYR A O 1
ATOM 647 N N . PHE A 1 81 ? 2.066 -6.197 1.658 1.00 91.06 81 PHE A N 1
ATOM 648 C CA . PHE A 1 81 ? 1.953 -6.666 0.290 1.00 91.06 81 PHE A CA 1
ATOM 649 C C . PHE A 1 81 ? 3.198 -6.348 -0.516 1.00 91.06 81 PHE A C 1
ATOM 651 O O . PHE A 1 81 ? 3.999 -5.470 -0.192 1.00 91.06 81 PHE A O 1
ATOM 658 N N . ASN A 1 82 ? 3.362 -7.104 -1.590 1.00 89.06 82 ASN A N 1
ATOM 659 C CA . ASN A 1 82 ? 4.432 -6.891 -2.542 1.00 89.06 82 ASN A CA 1
ATOM 660 C C . ASN A 1 82 ? 3.898 -6.852 -3.964 1.00 89.06 82 ASN A C 1
ATOM 662 O O . ASN A 1 82 ? 2.756 -7.235 -4.251 1.00 89.06 82 ASN A O 1
ATOM 666 N N . TYR A 1 83 ? 4.742 -6.357 -4.854 1.00 86.44 83 TYR A N 1
ATOM 667 C CA . TYR A 1 83 ? 4.367 -6.042 -6.212 1.00 86.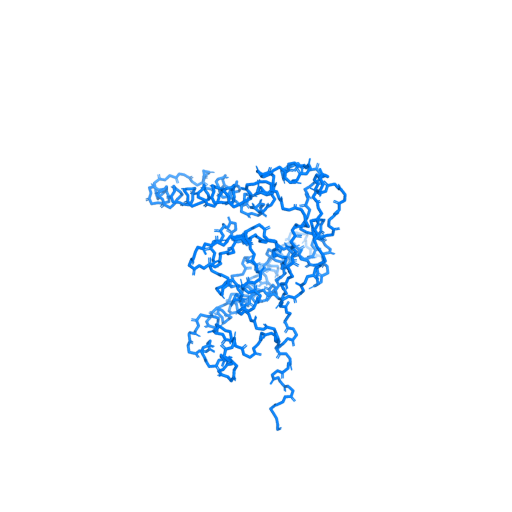44 83 TYR A CA 1
ATOM 668 C C . TYR A 1 83 ? 4.960 -7.051 -7.189 1.00 86.44 83 TYR A C 1
ATOM 670 O O . TYR A 1 83 ? 6.072 -7.553 -7.034 1.00 86.44 83 TYR A O 1
ATOM 678 N N . ASN A 1 84 ? 4.213 -7.326 -8.249 1.00 86.50 84 ASN A N 1
ATOM 679 C CA . ASN A 1 84 ? 4.770 -7.832 -9.484 1.00 86.50 84 ASN A CA 1
ATOM 680 C C . ASN A 1 84 ? 5.137 -6.616 -10.341 1.00 86.50 84 ASN A C 1
ATOM 682 O O . ASN A 1 84 ? 4.268 -6.065 -11.018 1.00 86.50 84 ASN A O 1
ATOM 686 N N . CYS A 1 85 ? 6.407 -6.203 -10.292 1.00 82.88 85 CYS A N 1
ATOM 687 C CA . CYS A 1 85 ? 6.872 -4.984 -10.958 1.00 82.88 85 CYS A CA 1
ATOM 688 C C . CYS A 1 85 ? 6.584 -4.974 -12.464 1.00 82.88 85 CYS A C 1
ATOM 690 O O . CYS A 1 85 ? 6.331 -3.911 -13.016 1.00 82.88 85 CYS A O 1
ATOM 692 N N . ME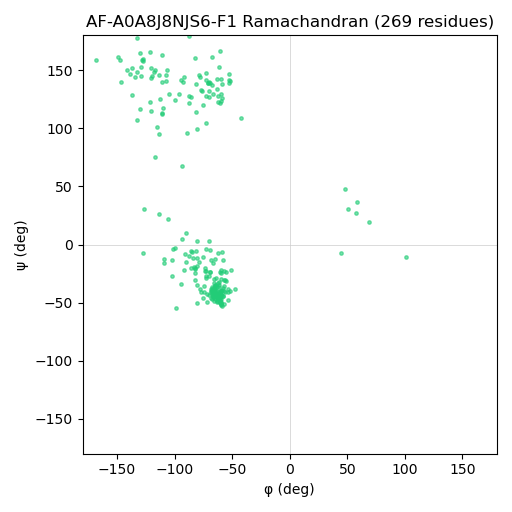T A 1 86 ? 6.554 -6.137 -13.127 1.00 80.81 86 MET A N 1
ATOM 693 C CA . MET A 1 86 ? 6.222 -6.221 -14.557 1.00 80.81 86 MET A CA 1
ATOM 694 C C . MET A 1 86 ? 4.754 -5.910 -14.854 1.00 80.81 86 MET A C 1
ATOM 696 O O . MET A 1 86 ? 4.433 -5.495 -15.961 1.00 80.81 86 MET A O 1
ATOM 700 N N . ASN A 1 87 ? 3.864 -6.074 -13.874 1.00 79.94 87 ASN A N 1
ATOM 701 C CA . ASN A 1 87 ? 2.436 -5.802 -14.018 1.00 79.94 87 ASN A CA 1
ATOM 702 C C . ASN A 1 87 ? 2.045 -4.378 -13.576 1.00 79.94 87 ASN A C 1
ATOM 704 O O . ASN A 1 87 ? 0.849 -4.078 -13.515 1.00 79.94 87 ASN A O 1
ATOM 708 N N . CYS A 1 88 ? 3.006 -3.517 -13.215 1.00 79.00 88 CYS A N 1
ATOM 709 C CA . CYS A 1 88 ? 2.726 -2.108 -12.932 1.00 79.00 88 CYS A CA 1
ATOM 710 C C . CYS A 1 88 ? 2.165 -1.403 -14.180 1.00 79.00 88 CYS A C 1
ATOM 712 O O . CYS A 1 88 ? 2.408 -1.817 -15.314 1.00 79.00 88 CYS A O 1
ATOM 714 N N . LEU A 1 89 ? 1.367 -0.353 -13.971 1.00 80.25 89 LEU A N 1
ATOM 715 C CA . LEU A 1 89 ? 0.579 0.262 -15.045 1.00 80.25 89 LEU A CA 1
ATOM 716 C C . LEU A 1 89 ? 1.333 1.380 -15.767 1.00 80.25 89 LEU A C 1
ATOM 718 O O . LEU A 1 89 ? 0.903 1.807 -16.842 1.00 80.25 89 LEU A O 1
ATOM 722 N N . GLN A 1 90 ? 2.428 1.872 -15.184 1.00 81.56 90 GLN A N 1
ATOM 723 C CA . GLN A 1 90 ? 3.271 2.907 -15.773 1.00 81.56 90 GLN A CA 1
ATOM 724 C C . GLN A 1 90 ? 4.753 2.509 -15.766 1.00 81.56 90 GLN A C 1
ATOM 726 O O . GLN A 1 90 ? 5.227 1.935 -14.784 1.00 81.56 90 GLN A O 1
ATOM 731 N N . PRO A 1 91 ? 5.537 2.891 -16.794 1.00 80.31 91 PRO A N 1
ATOM 732 C CA . PRO A 1 91 ? 6.972 2.601 -16.831 1.00 80.31 91 PRO A CA 1
ATOM 733 C C . PRO A 1 91 ? 7.754 3.144 -15.626 1.00 80.31 91 PRO A C 1
ATOM 735 O O . PRO A 1 91 ? 8.683 2.493 -15.156 1.00 80.31 91 PRO A O 1
ATOM 738 N N . SER A 1 92 ? 7.377 4.316 -15.106 1.00 80.12 92 SER A N 1
ATOM 739 C CA . SER A 1 92 ? 7.979 4.907 -13.902 1.00 80.12 92 SER A CA 1
ATOM 740 C C . SER A 1 92 ? 7.808 4.009 -12.675 1.00 80.12 92 SER A C 1
ATOM 742 O O . SER A 1 92 ? 8.780 3.758 -11.966 1.00 80.12 92 SER A O 1
ATOM 744 N N . GLU A 1 93 ? 6.604 3.472 -12.471 1.00 82.25 93 GLU A N 1
ATOM 745 C CA . GLU A 1 93 ? 6.286 2.553 -11.373 1.00 82.25 93 GLU A CA 1
ATOM 746 C C . GLU A 1 93 ? 7.057 1.238 -11.504 1.00 82.25 93 GLU A C 1
ATOM 748 O O . GLU A 1 93 ? 7.552 0.714 -10.509 1.00 82.25 93 GLU A O 1
ATOM 753 N N . VAL A 1 94 ? 7.187 0.707 -12.729 1.00 83.94 94 VAL A N 1
ATOM 754 C CA . VAL A 1 94 ? 7.984 -0.501 -12.999 1.00 83.94 94 VAL A CA 1
ATOM 755 C C . VAL A 1 94 ? 9.422 -0.275 -12.531 1.00 83.94 94 VAL A C 1
ATOM 757 O O . VAL A 1 94 ? 9.954 -1.073 -11.761 1.00 83.94 94 VAL A O 1
ATOM 760 N N . ILE A 1 95 ? 10.038 0.834 -12.951 1.00 81.38 95 ILE A N 1
ATOM 761 C CA . ILE A 1 95 ? 11.425 1.172 -12.608 1.00 81.38 95 ILE A CA 1
ATOM 762 C C . ILE A 1 95 ? 11.585 1.341 -11.094 1.00 81.38 95 ILE A C 1
ATOM 764 O O . ILE A 1 95 ? 12.481 0.733 -10.513 1.00 81.38 95 ILE A O 1
ATOM 768 N N . GLN A 1 96 ? 10.716 2.119 -10.446 1.00 82.44 96 GLN A N 1
ATOM 769 C CA . GLN A 1 96 ? 10.769 2.335 -8.996 1.00 82.44 96 GLN A CA 1
ATOM 770 C C . GLN A 1 96 ? 10.603 1.026 -8.219 1.00 82.44 96 GLN A C 1
ATOM 772 O O . GLN A 1 96 ? 11.379 0.754 -7.305 1.00 82.44 96 GLN A O 1
ATOM 777 N N . CYS A 1 97 ? 9.649 0.186 -8.620 1.00 83.06 97 CYS A N 1
ATOM 778 C CA . CYS A 1 97 ? 9.428 -1.126 -8.026 1.00 83.06 97 CYS A CA 1
ATOM 779 C C . CYS A 1 97 ? 10.673 -2.017 -8.153 1.00 83.06 97 CYS A C 1
ATOM 781 O O . CYS A 1 97 ? 11.123 -2.592 -7.162 1.00 83.06 97 CYS A O 1
ATOM 783 N N . TYR A 1 98 ? 11.280 -2.077 -9.344 1.00 83.38 98 TYR A N 1
ATOM 784 C CA . TYR A 1 98 ? 12.512 -2.836 -9.572 1.00 83.38 98 TYR A CA 1
ATOM 785 C C . TYR A 1 98 ? 13.688 -2.313 -8.751 1.00 83.38 98 TYR A C 1
ATOM 787 O O . TYR A 1 98 ? 14.449 -3.104 -8.193 1.00 83.38 98 TYR A O 1
ATOM 795 N N . MET A 1 99 ? 13.842 -0.990 -8.666 1.00 81.06 99 MET A N 1
ATOM 796 C CA . MET A 1 99 ? 14.884 -0.369 -7.855 1.00 81.06 99 MET A CA 1
ATOM 797 C C . MET A 1 99 ? 14.701 -0.695 -6.377 1.00 81.06 99 MET A C 1
ATOM 799 O O . MET A 1 99 ? 15.683 -1.037 -5.730 1.00 81.06 99 MET A O 1
ATOM 803 N N . GLN A 1 100 ? 13.474 -0.659 -5.854 1.00 79.56 100 GLN A N 1
ATOM 804 C CA . GLN A 1 100 ? 13.209 -1.046 -4.469 1.00 79.56 100 GLN A CA 1
ATOM 805 C C . GLN A 1 100 ? 13.547 -2.520 -4.212 1.00 79.56 100 GLN A C 1
ATOM 807 O O . GLN A 1 100 ? 14.284 -2.795 -3.273 1.00 79.56 100 GLN A O 1
ATOM 812 N N . GLN A 1 101 ? 13.124 -3.453 -5.078 1.00 80.31 101 GLN A N 1
ATOM 813 C CA . GLN A 1 101 ? 13.467 -4.879 -4.918 1.00 80.31 101 GLN A CA 1
ATOM 814 C C . GLN A 1 101 ? 14.980 -5.119 -4.947 1.00 80.31 101 GLN 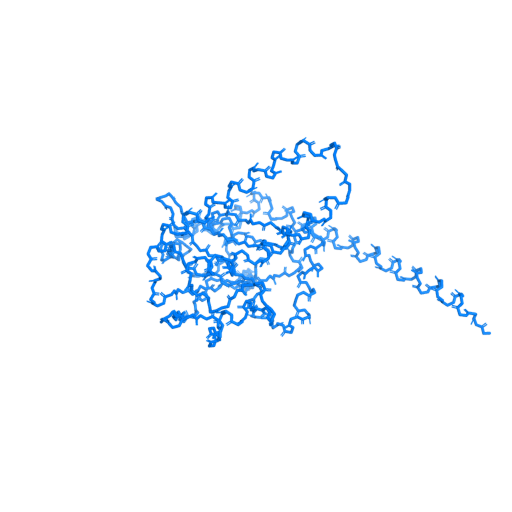A C 1
ATOM 816 O O . GLN A 1 101 ? 15.510 -5.897 -4.158 1.00 80.31 101 GLN A O 1
ATOM 821 N N . LYS A 1 102 ? 15.695 -4.456 -5.864 1.00 80.44 102 LYS A N 1
ATOM 822 C CA . LYS A 1 102 ? 17.138 -4.661 -6.040 1.00 80.44 102 LYS A CA 1
ATOM 823 C C . LYS A 1 102 ? 17.990 -3.954 -4.992 1.00 80.44 102 LYS A C 1
ATOM 825 O O . LYS A 1 102 ? 19.000 -4.516 -4.591 1.00 80.44 102 LYS A O 1
ATOM 830 N N . LEU A 1 103 ? 17.624 -2.742 -4.580 1.00 72.94 103 LEU A N 1
ATOM 831 C CA . LEU A 1 103 ? 18.383 -1.966 -3.593 1.00 72.94 103 LEU A CA 1
ATOM 832 C C . LEU A 1 103 ? 18.049 -2.374 -2.155 1.00 72.94 103 LEU A C 1
ATOM 834 O O . LEU A 1 103 ? 18.921 -2.292 -1.297 1.00 72.94 103 LEU A O 1
ATOM 838 N N . GLY A 1 104 ? 16.818 -2.824 -1.896 1.00 66.81 104 GLY A N 1
ATOM 839 C CA . GLY A 1 104 ? 16.378 -3.292 -0.580 1.00 66.81 104 GLY A CA 1
ATOM 840 C C . GLY A 1 104 ? 16.895 -4.681 -0.202 1.00 66.81 104 GLY A C 1
ATOM 841 O O . GLY A 1 104 ? 16.765 -5.076 0.950 1.00 66.81 104 GLY A O 1
ATOM 842 N N . ASN A 1 105 ? 17.499 -5.425 -1.143 1.00 69.75 105 ASN A N 1
ATOM 843 C CA . ASN A 1 105 ? 17.791 -6.859 -0.992 1.00 69.75 105 ASN A CA 1
ATOM 844 C C . ASN A 1 105 ? 16.562 -7.665 -0.532 1.00 69.75 105 ASN A C 1
ATOM 846 O O . ASN A 1 105 ? 16.686 -8.678 0.162 1.00 69.75 105 ASN A O 1
ATOM 850 N N . ASP A 1 106 ? 15.374 -7.210 -0.922 1.00 74.88 106 ASP A N 1
ATOM 851 C CA . ASP A 1 106 ? 14.126 -7.863 -0.569 1.00 74.88 106 ASP A CA 1
ATOM 852 C C . ASP A 1 106 ? 13.956 -9.112 -1.430 1.00 74.88 106 ASP A C 1
ATOM 854 O O . ASP A 1 106 ? 14.133 -9.092 -2.655 1.00 74.88 106 ASP A O 1
ATOM 858 N N . SER A 1 107 ? 13.614 -10.224 -0.785 1.00 72.88 107 SER A N 1
ATOM 859 C CA . SER A 1 107 ? 13.213 -11.422 -1.507 1.00 72.88 107 SER A CA 1
ATOM 860 C C . SER A 1 107 ? 11.873 -11.187 -2.210 1.00 72.88 107 SER A C 1
ATOM 862 O O . SER A 1 107 ? 11.084 -10.318 -1.839 1.00 72.88 107 SER A O 1
ATOM 864 N N . GLU A 1 108 ? 11.558 -12.015 -3.205 1.00 68.88 108 GLU A N 1
ATOM 865 C CA . GLU A 1 108 ? 10.261 -11.958 -3.891 1.00 68.88 108 GLU A CA 1
ATOM 866 C C . GLU A 1 108 ? 9.048 -12.241 -2.981 1.00 68.88 108 GLU A C 1
ATOM 868 O O . GLU A 1 108 ? 7.908 -12.116 -3.433 1.00 68.88 108 GLU A O 1
ATOM 873 N N . GLU A 1 109 ? 9.267 -12.641 -1.727 1.00 73.00 109 GLU A N 1
ATOM 874 C CA . GLU A 1 109 ? 8.232 -12.928 -0.729 1.00 73.00 109 GLU A CA 1
ATOM 875 C C . GLU A 1 109 ? 8.162 -11.888 0.397 1.00 73.00 109 GLU A C 1
ATOM 877 O O . GLU A 1 109 ? 7.186 -11.876 1.165 1.00 73.00 109 GLU A O 1
ATOM 882 N N . ASP A 1 110 ? 9.170 -11.016 0.484 1.00 84.00 110 ASP A N 1
ATOM 883 C CA . ASP A 1 110 ? 9.217 -9.938 1.461 1.00 84.00 110 ASP A CA 1
ATOM 884 C C . ASP A 1 110 ? 8.210 -8.842 1.079 1.00 84.00 110 ASP A C 1
ATOM 886 O O . ASP A 1 110 ? 8.004 -8.547 -0.109 1.00 84.00 110 ASP A O 1
ATOM 890 N N . PRO A 1 111 ? 7.526 -8.243 2.069 1.00 87.31 111 PRO A N 1
ATOM 891 C CA . PRO A 1 111 ? 6.593 -7.164 1.808 1.00 87.31 111 PRO A CA 1
ATOM 892 C C . PRO A 1 111 ? 7.346 -5.887 1.446 1.00 87.31 111 PRO A C 1
ATOM 894 O O . PRO A 1 111 ? 8.202 -5.411 2.185 1.00 87.31 111 PRO A O 1
ATOM 897 N N . GLN A 1 112 ? 6.971 -5.300 0.315 1.00 87.19 112 GLN A N 1
ATOM 898 C CA . GLN A 1 112 ? 7.558 -4.047 -0.159 1.00 87.19 112 GLN A CA 1
ATOM 899 C C . GLN A 1 112 ? 6.778 -2.829 0.330 1.00 87.19 112 GLN A C 1
ATOM 901 O O . GLN A 1 112 ? 7.285 -1.712 0.323 1.00 87.19 112 GLN A O 1
ATOM 906 N N . ASN A 1 113 ? 5.508 -3.021 0.684 1.00 90.06 113 ASN A N 1
ATOM 907 C CA . ASN A 1 113 ? 4.620 -1.945 1.081 1.00 90.06 113 ASN A CA 1
ATOM 908 C C . ASN A 1 113 ? 3.591 -2.448 2.096 1.00 90.06 113 ASN A C 1
ATOM 910 O O . ASN A 1 113 ? 3.367 -3.651 2.265 1.00 90.06 113 ASN A O 1
ATOM 914 N N . ILE A 1 114 ? 3.002 -1.497 2.801 1.00 93.31 114 ILE A N 1
ATOM 915 C CA . ILE A 1 114 ? 2.070 -1.711 3.889 1.00 93.31 114 ILE A CA 1
ATOM 916 C C . ILE A 1 114 ? 0.873 -0.779 3.703 1.00 93.31 114 ILE A C 1
ATOM 918 O O . ILE A 1 114 ? 0.987 0.353 3.232 1.00 93.31 114 ILE A O 1
ATOM 922 N N . ALA A 1 115 ? -0.299 -1.273 4.063 1.00 95.44 115 ALA A N 1
ATOM 923 C CA . ALA A 1 115 ? -1.536 -0.520 4.132 1.00 95.44 115 ALA A CA 1
ATOM 924 C C . ALA A 1 115 ? -2.176 -0.734 5.502 1.00 95.44 115 ALA A C 1
ATOM 926 O O . ALA A 1 115 ? -1.906 -1.739 6.159 1.00 95.44 115 ALA A O 1
ATOM 927 N N . PHE A 1 116 ? -3.054 0.176 5.912 1.00 96.31 116 PHE A N 1
ATOM 928 C CA . PHE A 1 116 ? -3.925 -0.053 7.062 1.00 96.31 116 PHE A CA 1
ATOM 929 C C . PHE A 1 116 ? -5.392 -0.051 6.639 1.00 96.31 116 PHE A C 1
ATOM 931 O O . PHE A 1 116 ? -5.787 0.599 5.663 1.00 96.31 116 PHE A O 1
ATOM 938 N N . ALA A 1 117 ? -6.197 -0.807 7.373 1.00 96.56 117 ALA A N 1
ATOM 939 C CA . ALA A 1 117 ? -7.626 -0.915 7.160 1.00 96.56 117 ALA A CA 1
ATOM 940 C C . ALA A 1 117 ? -8.401 0.102 8.007 1.00 96.56 117 ALA A C 1
ATOM 942 O O . ALA A 1 117 ? -8.062 0.386 9.156 1.00 96.56 117 ALA A O 1
ATOM 943 N N . MET A 1 118 ? -9.487 0.625 7.442 1.00 96.56 118 MET A N 1
ATOM 944 C CA . MET A 1 118 ? -10.480 1.436 8.140 1.00 96.56 118 MET A CA 1
ATOM 945 C C . MET A 1 118 ? -11.871 0.888 7.833 1.00 96.56 118 MET A C 1
ATOM 947 O O . MET A 1 118 ? -12.334 0.925 6.686 1.00 96.56 118 MET A O 1
ATOM 951 N N . ARG A 1 119 ? -12.566 0.405 8.863 1.00 94.75 119 ARG A N 1
ATOM 952 C CA . ARG A 1 119 ? -13.944 -0.067 8.743 1.00 94.75 119 ARG A CA 1
ATOM 953 C C . ARG A 1 119 ? -14.906 1.104 8.887 1.00 94.75 119 ARG A C 1
ATOM 955 O O . ARG A 1 119 ? -14.880 1.856 9.853 1.00 94.75 119 ARG A O 1
ATOM 962 N N . THR A 1 120 ? -15.791 1.246 7.907 1.00 91.69 120 THR A N 1
ATOM 963 C CA . THR A 1 120 ? -16.950 2.144 7.982 1.00 91.69 120 THR A CA 1
ATOM 964 C C . THR A 1 120 ? -18.228 1.308 8.060 1.00 91.69 120 THR A C 1
ATOM 966 O O . THR A 1 120 ? -18.202 0.146 7.649 1.00 91.69 120 THR A O 1
ATOM 969 N N . PRO A 1 121 ? -19.379 1.878 8.468 1.00 88.81 121 PRO A N 1
ATOM 970 C CA . PRO A 1 121 ? -20.642 1.135 8.505 1.00 88.81 121 PRO A CA 1
ATOM 971 C C . PRO A 1 121 ? -21.058 0.518 7.160 1.00 88.81 121 PRO A C 1
ATOM 973 O O . PRO A 1 121 ? -21.841 -0.422 7.130 1.00 88.81 121 PRO A O 1
ATOM 976 N N . LYS A 1 122 ? -20.558 1.058 6.037 1.00 87.69 122 LYS A N 1
ATOM 977 C CA . LYS A 1 122 ? -20.940 0.630 4.683 1.00 87.69 122 LYS A CA 1
ATOM 978 C C . LYS A 1 122 ? -19.914 -0.273 3.997 1.00 87.69 122 LYS A C 1
ATOM 980 O O . LYS A 1 122 ? -20.287 -0.991 3.079 1.00 87.69 122 LYS A O 1
ATOM 985 N N . ARG A 1 123 ? -18.628 -0.167 4.347 1.00 90.50 123 ARG A N 1
ATOM 986 C CA . ARG A 1 123 ? -17.524 -0.818 3.615 1.00 90.50 123 ARG A CA 1
ATOM 987 C C . ARG A 1 123 ? -16.207 -0.783 4.378 1.00 90.50 123 ARG A C 1
ATOM 989 O O . ARG A 1 123 ? -15.987 0.114 5.197 1.00 90.50 123 ARG A O 1
ATOM 996 N N . LEU A 1 124 ? -15.316 -1.701 4.019 1.00 93.31 124 LEU A N 1
ATOM 997 C CA . LEU A 1 124 ? -13.914 -1.687 4.412 1.00 93.31 124 LEU A CA 1
ATOM 998 C C . LEU A 1 124 ? -13.085 -0.863 3.416 1.00 93.31 124 LEU A C 1
ATOM 1000 O O . LEU A 1 124 ? -13.155 -1.080 2.202 1.00 93.31 124 LEU A O 1
ATOM 1004 N N . LEU A 1 125 ? -12.315 0.093 3.928 1.00 95.88 125 LEU A N 1
ATOM 1005 C CA . LEU A 1 125 ? -11.378 0.908 3.158 1.00 95.88 125 LEU A CA 1
ATOM 1006 C C . LEU A 1 125 ? -9.947 0.482 3.481 1.00 95.88 125 LEU A C 1
ATOM 1008 O O . LEU A 1 125 ? -9.627 0.223 4.636 1.00 95.88 125 LEU A O 1
ATOM 1012 N N . ILE A 1 126 ? -9.097 0.459 2.463 1.00 95.81 126 ILE A N 1
ATOM 1013 C CA . ILE A 1 126 ? -7.662 0.211 2.563 1.00 95.81 126 ILE A CA 1
ATOM 1014 C C . ILE A 1 126 ? -6.940 1.501 2.195 1.00 95.81 126 ILE A C 1
ATOM 1016 O O . ILE A 1 126 ? -7.189 2.075 1.128 1.00 95.81 126 ILE A O 1
ATOM 1020 N N . ILE A 1 127 ? -6.081 1.959 3.102 1.00 95.75 127 ILE A N 1
ATOM 1021 C CA . ILE A 1 127 ? -5.303 3.181 2.957 1.00 95.75 127 ILE A CA 1
ATOM 1022 C C . ILE A 1 127 ? -3.843 2.793 2.769 1.00 95.75 127 ILE A C 1
ATOM 1024 O O . ILE A 1 127 ? -3.239 2.179 3.648 1.00 95.75 127 ILE A O 1
ATOM 1028 N N . SER A 1 128 ? -3.282 3.144 1.616 1.00 93.00 128 SER A N 1
ATOM 1029 C CA . SER A 1 128 ? -1.920 2.768 1.237 1.00 93.00 128 SER A CA 1
ATOM 1030 C C . SER A 1 128 ? -1.208 3.899 0.508 1.00 93.00 128 SER A C 1
ATOM 1032 O O . SER A 1 128 ? -1.831 4.659 -0.234 1.00 93.00 128 SER A O 1
ATOM 1034 N N . GLY A 1 129 ? 0.111 3.959 0.653 1.00 87.06 129 GLY A N 1
ATOM 1035 C CA . GLY A 1 129 ? 0.964 4.718 -0.256 1.00 87.06 129 GLY A CA 1
ATOM 1036 C C . GLY A 1 129 ? 1.179 3.932 -1.541 1.00 87.06 129 GLY A C 1
ATOM 1037 O O . GLY A 1 129 ? 1.251 2.702 -1.503 1.00 87.06 129 GLY A O 1
ATOM 1038 N N . HIS A 1 130 ? 1.285 4.613 -2.676 1.00 80.31 130 HIS A N 1
ATOM 1039 C CA . HIS A 1 130 ? 1.657 3.988 -3.946 1.00 80.31 130 HIS A CA 1
ATOM 1040 C C . HIS A 1 130 ? 2.917 4.639 -4.524 1.00 80.31 130 HIS A C 1
ATOM 1042 O O . HIS A 1 130 ? 3.363 5.687 -4.061 1.00 80.31 130 HIS A O 1
ATOM 1048 N N . PHE A 1 131 ? 3.518 3.981 -5.514 1.00 70.88 131 PHE A N 1
ATOM 1049 C CA . PHE A 1 131 ? 4.761 4.418 -6.162 1.00 70.88 131 PHE A CA 1
ATOM 1050 C C . PHE A 1 131 ? 4.663 5.783 -6.851 1.00 70.88 131 PHE A C 1
ATOM 1052 O O . PHE A 1 131 ? 5.661 6.474 -7.015 1.00 70.88 131 PHE A O 1
ATOM 1059 N N . ASP A 1 132 ? 3.452 6.194 -7.219 1.00 67.88 132 ASP A N 1
ATOM 1060 C CA . ASP A 1 132 ? 3.161 7.520 -7.771 1.00 67.88 132 ASP A CA 1
ATOM 1061 C C . ASP A 1 132 ? 3.293 8.656 -6.741 1.00 67.88 132 ASP A C 1
ATOM 1063 O O . ASP A 1 132 ? 2.986 9.810 -7.054 1.00 67.88 132 ASP A O 1
ATOM 1067 N N . GLY A 1 133 ? 3.711 8.335 -5.514 1.00 70.88 133 GLY A N 1
ATOM 1068 C CA . GLY A 1 133 ? 3.812 9.282 -4.420 1.00 70.88 133 GLY A CA 1
ATOM 1069 C C . GLY A 1 133 ? 2.444 9.761 -3.952 1.00 70.88 133 GLY A C 1
ATOM 1070 O O . GLY A 1 133 ? 2.371 10.808 -3.324 1.00 70.88 133 GLY A O 1
ATOM 1071 N N . GLN A 1 134 ? 1.352 9.045 -4.254 1.00 80.19 134 GLN A N 1
ATOM 1072 C CA . GLN A 1 134 ? 0.005 9.392 -3.806 1.00 80.19 134 GLN A CA 1
ATOM 1073 C C . GLN A 1 134 ? -0.489 8.459 -2.706 1.00 80.19 134 GLN A C 1
ATOM 1075 O O . GLN A 1 134 ? -0.159 7.272 -2.636 1.00 80.19 134 GLN A O 1
ATOM 1080 N N . VAL A 1 135 ? -1.350 9.008 -1.850 1.00 87.69 135 VAL A N 1
ATOM 1081 C CA . VAL A 1 135 ? -2.115 8.220 -0.885 1.00 87.69 135 VAL A CA 1
ATOM 1082 C C . VAL A 1 135 ? -3.407 7.747 -1.541 1.00 87.69 135 VAL A C 1
ATOM 1084 O O . VAL A 1 135 ? -4.242 8.540 -1.990 1.00 87.69 135 VAL A O 1
ATOM 1087 N N . HIS A 1 136 ? -3.584 6.433 -1.567 1.00 89.56 136 HIS A N 1
ATOM 1088 C CA . HIS A 1 136 ? -4.760 5.766 -2.103 1.00 89.56 136 HIS A CA 1
ATOM 1089 C C . HIS A 1 136 ? -5.681 5.375 -0.953 1.00 89.56 136 HIS A C 1
ATOM 1091 O O . HIS A 1 136 ? -5.268 4.680 -0.031 1.00 89.56 136 HIS A O 1
ATOM 1097 N N . ILE A 1 137 ? -6.936 5.823 -1.018 1.00 92.94 137 ILE A N 1
ATOM 1098 C CA . ILE A 1 137 ? -8.012 5.406 -0.113 1.00 92.94 137 ILE A CA 1
ATOM 1099 C C . ILE A 1 137 ? -9.012 4.643 -0.974 1.00 92.94 137 ILE A C 1
ATOM 1101 O O . ILE A 1 137 ? -9.852 5.249 -1.639 1.00 92.94 137 ILE A O 1
ATOM 1105 N N . THR A 1 138 ? -8.888 3.321 -0.999 1.00 91.81 138 THR A N 1
ATOM 1106 C CA . THR A 1 138 ? -9.651 2.456 -1.909 1.00 91.81 138 THR A CA 1
ATOM 1107 C C . THR A 1 138 ? -10.502 1.460 -1.131 1.00 91.81 138 THR A C 1
ATOM 1109 O O . THR A 1 138 ? -10.046 0.962 -0.102 1.00 91.81 138 THR A O 1
ATOM 1112 N N . PRO A 1 139 ? -11.716 1.117 -1.586 1.00 90.88 139 PRO A N 1
ATOM 1113 C CA . PRO A 1 139 ? -12.444 -0.036 -1.068 1.00 90.88 139 PRO A CA 1
ATOM 1114 C C . PRO A 1 139 ? -11.600 -1.315 -1.120 1.00 90.88 139 PRO A C 1
ATOM 1116 O O . PRO A 1 139 ? -10.815 -1.507 -2.048 1.00 90.88 139 PRO A O 1
ATOM 1119 N N . TYR A 1 140 ? -11.793 -2.212 -0.153 1.00 88.62 140 TYR A N 1
ATOM 1120 C CA . TYR A 1 140 ? -11.060 -3.482 -0.068 1.00 88.62 140 TYR A CA 1
ATOM 1121 C C . TYR A 1 140 ? -11.095 -4.298 -1.370 1.00 88.62 140 TYR A C 1
ATOM 1123 O O . TYR A 1 140 ? -10.072 -4.830 -1.805 1.00 88.62 140 TYR A O 1
ATOM 1131 N N . HIS A 1 141 ? -12.243 -4.326 -2.048 1.00 80.50 141 HIS A N 1
ATOM 1132 C CA . HIS A 1 141 ? -12.378 -5.022 -3.325 1.00 80.50 141 HIS A CA 1
ATOM 1133 C C . HIS A 1 141 ? -11.614 -4.391 -4.477 1.00 80.50 141 HIS A C 1
ATOM 1135 O O . HIS A 1 141 ? -10.986 -5.109 -5.254 1.00 80.50 141 HIS A O 1
ATOM 1141 N N . GLU A 1 142 ? -11.577 -3.067 -4.553 1.00 83.00 142 GLU A N 1
ATOM 1142 C CA . GLU A 1 142 ? -10.751 -2.370 -5.535 1.00 83.00 142 GLU A CA 1
ATOM 1143 C C . GLU A 1 142 ? -9.260 -2.569 -5.243 1.00 83.00 142 GLU A C 1
ATOM 1145 O O . GLU A 1 142 ? -8.483 -2.810 -6.165 1.00 83.00 142 GLU A O 1
ATOM 1150 N N . PHE A 1 143 ? -8.862 -2.539 -3.964 1.00 87.44 143 PHE A N 1
ATOM 1151 C CA . PHE A 1 143 ? -7.483 -2.792 -3.548 1.00 87.44 143 PHE A CA 1
ATOM 1152 C C . PHE A 1 143 ? -7.016 -4.185 -3.971 1.00 87.44 143 PHE A C 1
ATOM 1154 O O . PHE A 1 143 ? -5.983 -4.325 -4.627 1.00 87.44 143 PHE A O 1
ATOM 1161 N N . LEU A 1 144 ? -7.791 -5.219 -3.643 1.00 81.25 144 LEU A N 1
ATOM 1162 C CA . LEU A 1 144 ? -7.440 -6.582 -4.015 1.00 81.25 144 LEU A CA 1
ATOM 1163 C C . LEU A 1 144 ? -7.464 -6.787 -5.535 1.00 81.25 144 LEU A C 1
ATOM 1165 O O . LEU A 1 144 ? -6.591 -7.477 -6.045 1.00 81.25 144 LEU A O 1
ATOM 1169 N N . ASN A 1 145 ? -8.337 -6.120 -6.290 1.00 76.44 145 ASN A N 1
ATOM 1170 C CA . ASN A 1 145 ? -8.368 -6.244 -7.752 1.00 76.44 145 ASN A CA 1
ATOM 1171 C C . ASN A 1 145 ? -7.164 -5.621 -8.483 1.00 76.44 145 ASN A C 1
ATOM 1173 O O . ASN A 1 145 ? -7.029 -5.796 -9.696 1.00 76.44 145 ASN A O 1
ATOM 1177 N N . LYS A 1 146 ? -6.246 -4.945 -7.781 1.00 80.50 146 LYS A N 1
ATOM 1178 C CA . LYS A 1 146 ? -5.044 -4.371 -8.400 1.00 80.50 146 LYS A CA 1
ATOM 1179 C C . LYS A 1 146 ? -4.178 -5.467 -9.060 1.00 80.50 146 LYS A C 1
ATOM 1181 O O . LYS A 1 146 ? -3.747 -6.410 -8.378 1.00 80.50 146 LYS A O 1
ATOM 1186 N N . PRO A 1 147 ? -3.868 -5.352 -10.368 1.00 74.81 147 PRO A N 1
ATOM 1187 C CA . PRO A 1 147 ? -3.194 -6.399 -11.153 1.00 74.81 147 PRO A CA 1
ATOM 1188 C C . PRO A 1 147 ? -1.707 -6.561 -10.804 1.00 74.81 147 PRO A C 1
ATOM 1190 O O . PRO A 1 147 ? -1.116 -7.620 -11.036 1.00 74.81 147 PRO A O 1
ATOM 1193 N N . TYR A 1 148 ? -1.113 -5.512 -10.238 1.00 83.19 148 TYR A N 1
ATOM 1194 C CA . TYR A 1 148 ? 0.293 -5.443 -9.859 1.00 83.19 148 TYR A CA 1
ATOM 1195 C C . TYR A 1 148 ? 0.580 -5.967 -8.458 1.00 83.19 148 TYR A C 1
ATOM 1197 O O . TYR A 1 148 ? 1.741 -6.133 -8.116 1.00 83.19 148 TYR A O 1
ATOM 1205 N N . ILE A 1 149 ? -0.426 -6.241 -7.628 1.00 85.50 149 ILE A N 1
ATOM 1206 C CA . ILE A 1 149 ? -0.179 -6.843 -6.316 1.00 85.50 149 ILE A CA 1
ATOM 1207 C C . ILE A 1 149 ? 0.105 -8.342 -6.519 1.00 85.50 149 ILE A C 1
ATOM 1209 O O . ILE A 1 149 ? -0.590 -9.040 -7.260 1.00 85.50 149 ILE A O 1
ATOM 1213 N N . ARG A 1 150 ? 1.152 -8.866 -5.890 1.00 83.56 150 ARG A N 1
ATOM 1214 C CA . ARG A 1 150 ? 1.537 -10.278 -6.012 1.00 83.56 150 ARG A CA 1
ATOM 1215 C C . ARG A 1 150 ? 1.037 -11.082 -4.820 1.00 83.56 150 ARG A C 1
ATOM 1217 O O . ARG A 1 150 ? 0.331 -12.072 -5.009 1.00 83.56 150 ARG A O 1
ATOM 1224 N N . THR A 1 151 ? 1.375 -10.652 -3.612 1.00 86.06 151 THR A N 1
ATOM 1225 C CA . THR A 1 151 ? 0.926 -11.274 -2.364 1.00 86.06 151 THR A CA 1
ATOM 1226 C C . THR A 1 151 ? 0.345 -10.233 -1.424 1.00 86.06 151 THR A C 1
ATOM 1228 O O . THR A 1 151 ? 0.700 -9.059 -1.505 1.00 86.06 151 THR A O 1
ATOM 1231 N N . VAL A 1 152 ? -0.568 -10.666 -0.555 1.00 88.44 152 VAL A N 1
ATOM 1232 C CA . VAL A 1 152 ? -1.086 -9.851 0.548 1.00 88.44 152 VAL A CA 1
ATOM 1233 C C . VAL A 1 152 ? -1.153 -10.727 1.789 1.00 88.44 152 VAL A C 1
ATOM 1235 O O . VAL A 1 152 ? -1.714 -11.827 1.760 1.00 88.44 152 VAL A O 1
ATOM 1238 N N . LYS A 1 153 ? -0.578 -10.223 2.873 1.00 90.62 153 LYS A N 1
ATOM 1239 C CA . LYS A 1 153 ? -0.577 -10.801 4.211 1.00 90.62 153 LYS A CA 1
ATOM 1240 C C . LYS A 1 153 ? -1.244 -9.805 5.154 1.00 90.62 153 LYS A C 1
ATOM 1242 O O . LYS A 1 153 ? -1.106 -8.599 4.979 1.00 90.62 153 LYS A O 1
ATOM 1247 N N . VAL A 1 154 ? -1.966 -10.307 6.140 1.00 91.62 154 VAL A N 1
ATOM 1248 C CA . VAL A 1 154 ? -2.628 -9.506 7.170 1.00 91.62 154 VAL A CA 1
ATOM 1249 C C . VAL A 1 154 ? -1.936 -9.752 8.500 1.00 91.62 154 VAL A C 1
ATOM 1251 O O . VAL A 1 154 ? -1.604 -10.899 8.818 1.00 91.62 154 VAL A O 1
ATOM 1254 N N . ARG A 1 155 ? -1.760 -8.685 9.279 1.00 93.06 155 ARG A N 1
ATOM 1255 C CA . ARG A 1 155 ? -1.446 -8.744 10.706 1.00 93.06 155 ARG A CA 1
ATOM 1256 C C . ARG A 1 155 ? -2.343 -7.797 11.482 1.00 93.06 155 ARG A C 1
ATOM 1258 O O . ARG A 1 155 ? -2.721 -6.740 10.985 1.00 93.06 155 ARG A O 1
ATOM 1265 N N . GLN A 1 156 ? -2.648 -8.183 12.708 1.00 93.69 156 GLN A N 1
ATOM 1266 C CA . GLN A 1 156 ? -3.479 -7.419 13.628 1.00 93.69 156 GLN A CA 1
ATOM 1267 C C . GLN A 1 156 ? -2.664 -7.102 14.876 1.00 93.69 156 GLN A C 1
ATOM 1269 O O . GLN A 1 156 ? -1.761 -7.860 15.233 1.00 93.69 156 GLN A O 1
ATOM 1274 N N . PHE A 1 157 ? -2.976 -6.004 15.556 1.00 91.88 157 PHE A N 1
ATOM 1275 C CA . PHE A 1 157 ? -2.426 -5.781 16.888 1.00 91.88 157 PHE A CA 1
ATOM 1276 C C . PHE A 1 157 ? -3.068 -6.765 17.862 1.00 91.88 157 PHE A C 1
ATOM 1278 O O . PHE A 1 157 ? -4.292 -6.834 17.948 1.00 91.88 157 PHE A O 1
ATOM 1285 N N . VAL A 1 158 ? -2.247 -7.506 18.610 1.00 91.31 158 VAL A N 1
ATOM 1286 C CA . VAL A 1 158 ? -2.733 -8.394 19.680 1.00 91.31 158 VAL A CA 1
ATOM 1287 C C . VAL A 1 158 ? -3.463 -7.569 20.742 1.00 91.31 158 VAL A C 1
ATOM 1289 O O . VAL A 1 158 ? -4.545 -7.937 21.193 1.00 91.31 158 VAL A O 1
ATOM 1292 N N . SER A 1 159 ? -2.895 -6.406 21.066 1.00 89.44 159 SER A N 1
ATOM 1293 C CA . SER A 1 159 ? -3.475 -5.404 21.956 1.00 89.44 159 SER A CA 1
ATOM 1294 C C . SER A 1 159 ? -3.755 -4.138 21.157 1.00 89.44 159 SER A C 1
ATOM 1296 O O . SER A 1 159 ? -2.837 -3.377 20.854 1.00 89.44 159 SER A O 1
ATOM 1298 N N . ALA A 1 160 ? -5.015 -3.919 20.780 1.00 87.12 160 ALA A N 1
ATOM 1299 C CA . ALA A 1 160 ? -5.387 -2.759 19.980 1.00 87.12 160 ALA A CA 1
ATOM 1300 C C . ALA A 1 160 ? -5.111 -1.439 20.739 1.00 87.12 160 ALA A C 1
ATOM 1302 O O . ALA A 1 160 ? -5.499 -1.310 21.904 1.00 87.12 160 ALA A O 1
ATOM 1303 N N . PRO A 1 161 ? -4.484 -0.442 20.088 1.00 88.88 161 PRO A N 1
ATOM 1304 C CA . PRO A 1 161 ? -4.353 0.909 20.621 1.00 88.88 161 PRO A CA 1
ATOM 1305 C C . PRO A 1 161 ? -5.694 1.496 21.071 1.00 88.88 161 PRO A C 1
ATOM 1307 O O . PRO A 1 161 ? -6.722 1.345 20.402 1.00 88.88 161 PRO A O 1
ATOM 1310 N N . LEU A 1 162 ? -5.679 2.214 22.195 1.00 87.62 162 LEU A N 1
ATOM 1311 C CA . LEU A 1 162 ? -6.862 2.921 22.682 1.00 87.62 162 LEU A CA 1
ATOM 1312 C C . LEU A 1 162 ? -7.348 3.926 21.630 1.00 87.62 162 LEU A C 1
ATOM 1314 O O . LEU A 1 162 ? -6.552 4.637 21.019 1.00 87.62 162 LEU A O 1
ATOM 1318 N N . ASN A 1 163 ? -8.666 3.994 21.442 1.00 90.31 163 ASN A N 1
ATOM 1319 C CA . ASN A 1 163 ? -9.327 4.893 20.491 1.00 90.31 163 ASN A CA 1
ATOM 1320 C C . ASN A 1 163 ? -8.864 4.731 19.031 1.00 90.31 163 ASN A C 1
ATOM 1322 O O . ASN A 1 163 ? -8.973 5.677 18.251 1.00 90.31 163 ASN A O 1
ATOM 1326 N N . ILE A 1 164 ? -8.396 3.539 18.630 1.00 92.50 164 ILE A N 1
ATOM 1327 C CA . ILE A 1 164 ? -7.908 3.299 17.263 1.00 92.50 164 ILE A CA 1
ATOM 1328 C C . ILE A 1 164 ? -8.924 3.698 16.190 1.00 92.50 164 ILE A C 1
ATOM 1330 O O . ILE A 1 164 ? -8.548 4.283 15.180 1.00 92.50 164 ILE A O 1
ATOM 1334 N N . VAL A 1 165 ? -10.218 3.464 16.424 1.00 93.25 165 VAL A N 1
ATOM 1335 C CA . VAL A 1 165 ? -11.282 3.815 15.474 1.00 93.25 165 VAL A CA 1
ATOM 1336 C C . VAL A 1 165 ? -11.357 5.327 15.252 1.00 93.25 165 VAL A C 1
ATOM 1338 O O . VAL A 1 165 ? -11.368 5.784 14.109 1.00 93.25 165 VAL A O 1
ATOM 1341 N N . GLU A 1 166 ? -11.374 6.107 16.334 1.00 93.81 166 GLU A N 1
ATOM 1342 C CA . GLU A 1 166 ? -11.458 7.566 16.263 1.00 93.81 166 GLU A CA 1
ATOM 1343 C C . GLU A 1 166 ? -10.177 8.166 15.679 1.00 93.81 166 GLU A C 1
ATOM 1345 O O . GLU A 1 166 ? -10.243 8.978 14.756 1.00 93.81 166 GLU A O 1
ATOM 1350 N N . ALA A 1 167 ? -9.012 7.710 16.146 1.00 93.25 167 ALA A N 1
ATOM 1351 C CA . ALA A 1 167 ? -7.726 8.191 15.660 1.00 93.25 167 ALA A CA 1
ATOM 1352 C C . ALA A 1 167 ? -7.528 7.882 14.166 1.00 93.25 167 ALA A C 1
ATOM 1354 O O . ALA A 1 167 ? -7.096 8.747 13.402 1.00 93.25 167 ALA A O 1
ATOM 1355 N N . THR A 1 168 ? -7.931 6.687 13.715 1.00 94.19 168 THR A N 1
ATOM 1356 C CA . THR A 1 168 ? -7.917 6.332 12.287 1.00 94.19 168 THR A CA 1
ATOM 1357 C C . THR A 1 168 ? -8.848 7.233 11.489 1.00 94.19 168 THR A C 1
ATOM 1359 O O . THR A 1 168 ? -8.464 7.735 10.433 1.00 94.19 168 THR A O 1
ATOM 1362 N N . ALA A 1 169 ? -10.069 7.470 11.978 1.00 93.94 169 ALA A N 1
ATOM 1363 C CA . ALA A 1 169 ? -11.028 8.326 11.291 1.00 93.94 169 ALA A CA 1
ATOM 1364 C C . ALA A 1 169 ? -10.510 9.765 11.143 1.00 93.94 169 ALA A C 1
ATOM 1366 O O . ALA A 1 169 ? -10.602 10.329 10.051 1.00 93.94 169 ALA A O 1
ATOM 1367 N N . GLN A 1 170 ? -9.917 10.328 12.200 1.00 94.25 170 GLN A N 1
ATOM 1368 C CA . GLN A 1 170 ? -9.305 11.657 12.177 1.00 94.25 170 GLN A CA 1
ATOM 1369 C C . GLN A 1 170 ? -8.134 11.723 11.188 1.00 94.25 170 GLN A C 1
ATOM 1371 O O . GLN A 1 170 ? -8.085 12.627 10.355 1.00 94.25 170 GLN A O 1
ATOM 1376 N N . PHE A 1 171 ? -7.232 10.739 11.211 1.00 93.56 171 PHE A N 1
ATOM 1377 C CA . PHE A 1 171 ? -6.092 10.690 10.295 1.00 93.56 171 PHE A CA 1
ATOM 1378 C C . PHE A 1 171 ? -6.534 10.579 8.828 1.00 93.56 171 PHE A C 1
ATOM 1380 O O . PHE A 1 171 ? -6.070 11.319 7.961 1.00 93.56 171 PHE A O 1
ATOM 1387 N N . VAL A 1 172 ? -7.492 9.697 8.531 1.00 92.69 172 VAL A N 1
ATOM 1388 C CA . VAL A 1 172 ? -8.033 9.545 7.171 1.00 92.69 172 VAL A CA 1
ATOM 1389 C C . VAL A 1 172 ? -8.761 10.809 6.714 1.00 92.69 172 VAL A C 1
ATOM 1391 O O . VAL A 1 172 ? -8.694 11.162 5.534 1.00 92.69 172 VAL A O 1
ATOM 1394 N N . GLN A 1 173 ? -9.433 11.515 7.623 1.00 92.56 173 GLN A N 1
ATOM 1395 C CA . GLN A 1 173 ? -10.060 12.796 7.317 1.00 92.56 173 GLN A CA 1
ATOM 1396 C C . GLN A 1 173 ? -9.014 13.865 6.962 1.00 92.56 173 GLN A C 1
ATOM 1398 O O . GLN A 1 173 ? -9.157 14.515 5.927 1.00 92.56 173 GLN A O 1
ATOM 1403 N N . GLN A 1 174 ? -7.920 13.965 7.723 1.00 91.00 174 GLN A N 1
ATOM 1404 C CA . GLN A 1 174 ? -6.798 14.859 7.405 1.00 91.00 174 GLN A CA 1
ATOM 1405 C C . GLN A 1 174 ? -6.203 14.555 6.024 1.00 91.00 174 GLN A C 1
ATOM 1407 O O . GLN A 1 174 ? -6.003 15.463 5.220 1.00 91.00 174 GLN A O 1
ATOM 1412 N N . LEU A 1 175 ? -5.996 13.275 5.691 1.00 89.62 175 LEU A N 1
ATOM 1413 C CA . LEU A 1 175 ? -5.509 12.873 4.366 1.00 89.62 175 LEU A CA 1
ATOM 1414 C C . LEU A 1 175 ? -6.444 13.326 3.233 1.00 89.62 175 LEU A C 1
ATOM 1416 O O . LEU A 1 175 ? -5.983 13.750 2.170 1.00 89.62 175 LEU A O 1
ATOM 1420 N N . ARG A 1 176 ? -7.763 13.251 3.444 1.00 89.19 176 ARG A N 1
ATOM 1421 C CA . ARG A 1 176 ? -8.755 13.715 2.460 1.00 89.19 176 ARG A CA 1
ATOM 1422 C C . ARG A 1 176 ? -8.723 15.227 2.293 1.00 89.19 176 ARG A C 1
ATOM 1424 O O . ARG A 1 176 ? -8.785 15.700 1.162 1.00 89.19 176 ARG A O 1
ATOM 1431 N N . GLU A 1 177 ? -8.615 15.970 3.386 1.00 88.12 177 GLU A N 1
ATOM 1432 C CA . GLU A 1 177 ? -8.524 17.433 3.365 1.00 88.12 177 GLU A CA 1
ATOM 1433 C C . GLU A 1 177 ? -7.248 17.901 2.663 1.00 88.12 177 GLU A C 1
ATOM 1435 O O . GLU A 1 177 ? -7.313 18.766 1.788 1.00 88.12 177 GLU A O 1
ATOM 1440 N N . MET A 1 178 ? -6.110 17.258 2.947 1.00 82.75 178 MET A N 1
ATOM 1441 C CA . MET A 1 178 ? -4.847 17.513 2.249 1.00 82.75 178 MET A CA 1
ATOM 1442 C C . MET A 1 178 ? -4.974 17.275 0.740 1.00 82.75 178 MET A C 1
ATOM 1444 O O . MET A 1 178 ? -4.533 18.105 -0.055 1.00 82.75 178 MET A O 1
ATOM 1448 N N . LYS A 1 179 ? -5.625 16.177 0.334 1.00 81.88 179 LYS A N 1
ATOM 1449 C CA . LYS A 1 179 ? -5.868 15.877 -1.082 1.00 81.88 179 LYS A CA 1
ATOM 1450 C C . LYS A 1 179 ? -6.760 16.929 -1.750 1.00 81.88 179 LYS A C 1
ATOM 1452 O O . LYS A 1 179 ? -6.447 17.393 -2.840 1.00 81.88 179 LYS A O 1
ATOM 1457 N N . GLN A 1 180 ? -7.838 17.352 -1.089 1.00 82.62 180 GLN A N 1
ATOM 1458 C CA . GLN A 1 180 ? -8.739 18.379 -1.623 1.00 82.62 180 GLN A CA 1
ATOM 1459 C C . GLN A 1 180 ? -8.070 19.750 -1.755 1.00 82.62 180 GLN A C 1
ATOM 1461 O O . GLN A 1 180 ? -8.314 20.452 -2.737 1.00 82.62 180 GLN A O 1
ATOM 1466 N N . ALA A 1 181 ? -7.248 20.144 -0.779 1.00 77.81 181 ALA A N 1
ATOM 1467 C CA . ALA A 1 181 ? -6.477 21.382 -0.848 1.00 77.81 181 ALA A CA 1
ATOM 1468 C C . ALA A 1 181 ? -5.508 21.355 -2.039 1.00 77.81 181 ALA A C 1
ATOM 1470 O O . ALA A 1 181 ? -5.438 22.310 -2.805 1.00 77.81 181 ALA A O 1
ATOM 1471 N N . GLN A 1 182 ? -4.840 20.222 -2.256 1.00 69.19 182 GLN A N 1
ATOM 1472 C CA . GLN A 1 182 ? -3.939 20.028 -3.385 1.00 69.19 182 GLN A CA 1
ATOM 1473 C C . GLN A 1 182 ? -4.657 20.078 -4.743 1.00 69.19 182 GLN A C 1
ATOM 1475 O O . GLN A 1 182 ? -4.147 20.695 -5.674 1.00 69.19 182 GLN A O 1
ATOM 1480 N N . ASP A 1 183 ? -5.834 19.464 -4.873 1.00 70.88 183 ASP A N 1
ATOM 1481 C CA . ASP A 1 183 ? -6.602 19.494 -6.126 1.00 70.88 183 ASP A CA 1
ATOM 1482 C C . ASP A 1 183 ? -7.106 20.907 -6.471 1.00 70.88 183 ASP A C 1
ATOM 1484 O O . ASP A 1 183 ? -7.255 21.245 -7.648 1.00 70.88 183 ASP A O 1
ATOM 1488 N N . LYS A 1 184 ? -7.367 21.741 -5.454 1.00 69.69 184 LYS A N 1
ATOM 1489 C CA . LYS A 1 184 ? -7.685 23.166 -5.634 1.00 69.69 184 LYS A CA 1
ATOM 1490 C C . LYS A 1 184 ? -6.449 23.951 -6.060 1.00 69.69 184 LYS A C 1
ATOM 1492 O O . LYS A 1 184 ? -6.505 24.619 -7.088 1.00 69.69 184 LYS A O 1
ATOM 1497 N N . ASP A 1 185 ? -5.333 23.776 -5.351 1.00 60.84 185 ASP A N 1
ATOM 1498 C CA . ASP A 1 185 ? -4.055 24.393 -5.705 1.00 60.84 185 ASP A CA 1
ATOM 1499 C C . ASP A 1 185 ? -3.678 24.063 -7.154 1.00 60.84 185 ASP A C 1
ATOM 1501 O O . ASP A 1 185 ? -3.388 24.975 -7.913 1.00 60.84 185 ASP A O 1
ATOM 1505 N N . HIS A 1 186 ? -3.759 22.798 -7.593 1.00 57.88 186 HIS A N 1
ATOM 1506 C CA . HIS A 1 186 ? -3.430 22.389 -8.972 1.00 57.88 186 HIS A CA 1
ATOM 1507 C C . HIS A 1 186 ? -4.240 23.117 -10.052 1.00 57.88 186 HIS A C 1
ATOM 1509 O O . HIS A 1 186 ? -3.727 23.329 -11.152 1.00 57.88 186 HIS A O 1
ATOM 1515 N N . LYS A 1 187 ? -5.482 23.522 -9.759 1.00 56.91 187 LYS A N 1
ATOM 1516 C CA . LYS A 1 187 ? -6.305 24.306 -10.693 1.00 56.91 187 LYS A CA 1
ATOM 1517 C C . LYS A 1 187 ? -5.844 25.760 -10.786 1.00 56.91 187 LYS A C 1
ATOM 1519 O O . LYS A 1 187 ? -5.838 26.309 -11.885 1.00 56.91 187 LYS A O 1
ATOM 1524 N N . ASP A 1 188 ? -5.381 26.338 -9.682 1.00 55.62 188 ASP A N 1
ATOM 1525 C CA . ASP A 1 188 ? -4.828 27.700 -9.639 1.00 55.62 188 ASP A CA 1
ATOM 1526 C C . ASP A 1 188 ? -3.356 27.749 -10.119 1.00 55.62 188 ASP A C 1
ATOM 1528 O O . ASP A 1 188 ? -2.826 28.787 -10.527 1.00 55.62 188 ASP A O 1
ATOM 1532 N N . PHE A 1 189 ? -2.689 26.595 -10.131 1.00 47.12 189 PHE A N 1
ATOM 1533 C CA . PHE A 1 189 ? -1.249 26.418 -10.307 1.00 47.12 189 PHE A CA 1
ATOM 1534 C C . PHE A 1 189 ? -0.745 26.338 -11.751 1.00 47.12 189 PHE A C 1
ATOM 1536 O O . PHE A 1 189 ? 0.465 26.424 -11.966 1.00 47.12 189 PHE A O 1
ATOM 1543 N N . PHE A 1 190 ? -1.624 26.314 -12.759 1.00 52.88 190 PHE A N 1
ATOM 1544 C CA . PHE A 1 190 ? -1.200 26.600 -14.142 1.00 52.88 190 PHE A CA 1
ATOM 1545 C C . PHE A 1 190 ? -0.567 28.005 -14.293 1.00 52.88 190 PHE A C 1
ATOM 1547 O O . PHE A 1 190 ? -0.001 28.312 -15.339 1.00 52.88 190 PHE A O 1
ATOM 1554 N N . SER A 1 191 ? -0.599 28.833 -13.238 1.00 52.56 191 SER A N 1
ATOM 1555 C CA . SER A 1 191 ? 0.009 30.163 -13.163 1.00 52.56 191 SER A CA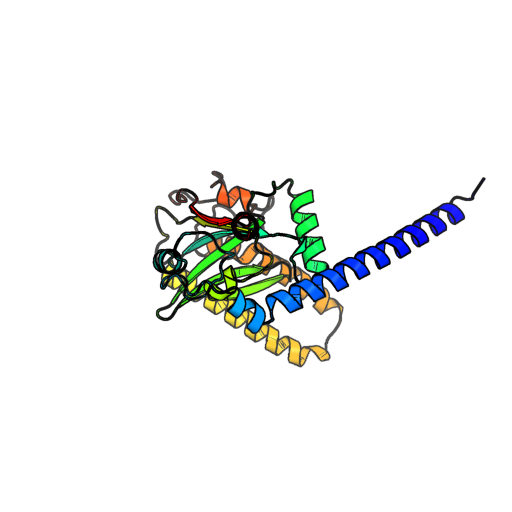 1
ATOM 1556 C C . SER A 1 191 ? 1.353 30.269 -12.407 1.00 52.56 191 SER A C 1
ATOM 1558 O O . SER A 1 191 ? 1.925 31.358 -12.408 1.00 52.56 191 SER A O 1
ATOM 1560 N N . SER A 1 192 ? 1.903 29.214 -11.769 1.00 53.66 192 SER A N 1
ATOM 1561 C CA . SER A 1 192 ? 3.088 29.384 -10.893 1.00 53.66 192 SER A CA 1
ATOM 1562 C C . SER A 1 192 ? 4.213 28.332 -11.001 1.00 53.66 192 SER A C 1
ATOM 1564 O O . SER A 1 192 ? 4.049 27.189 -11.411 1.00 53.66 192 SER A O 1
ATOM 1566 N N . THR A 1 193 ? 5.415 28.816 -10.680 1.00 59.91 193 THR A N 1
ATOM 1567 C CA . THR A 1 193 ? 6.767 28.444 -11.135 1.00 59.91 193 THR A CA 1
ATOM 1568 C C . THR A 1 193 ? 7.258 26.998 -10.893 1.00 59.91 193 THR A C 1
ATOM 1570 O O . THR A 1 193 ? 7.144 26.442 -9.800 1.00 59.91 193 THR A O 1
ATOM 1573 N N . LEU A 1 194 ? 8.009 26.464 -11.871 1.00 55.53 194 LEU A N 1
ATOM 1574 C CA . LEU A 1 194 ? 8.639 25.124 -11.950 1.00 55.53 194 LEU A CA 1
ATOM 1575 C C . LEU A 1 194 ? 9.498 24.680 -10.735 1.00 55.53 194 LEU A C 1
ATOM 1577 O O . LEU A 1 194 ? 9.718 23.491 -10.518 1.00 55.53 194 LEU A O 1
ATOM 1581 N N . LYS A 1 195 ? 10.007 25.615 -9.919 1.00 50.66 195 LYS A N 1
ATOM 1582 C CA . LYS A 1 195 ? 10.810 25.297 -8.717 1.00 50.66 195 LYS A CA 1
ATOM 1583 C C . LYS A 1 195 ? 9.959 24.907 -7.504 1.00 50.66 195 LYS A C 1
ATOM 1585 O O . LYS A 1 195 ? 10.368 24.037 -6.739 1.00 50.66 195 LYS A O 1
ATOM 1590 N N . GLN A 1 196 ? 8.775 25.502 -7.337 1.00 53.53 196 GLN A N 1
ATOM 1591 C CA . GLN A 1 196 ? 7.832 25.082 -6.290 1.00 53.53 196 GLN A CA 1
ATOM 1592 C C . GLN A 1 196 ? 7.223 23.708 -6.614 1.00 53.53 196 GLN A C 1
ATOM 1594 O O . GLN A 1 196 ? 6.925 22.946 -5.696 1.00 53.53 196 GLN A O 1
ATOM 1599 N N . GLN A 1 197 ? 7.140 23.360 -7.905 1.00 53.06 197 GLN A N 1
ATOM 1600 C CA . GLN A 1 197 ? 6.724 22.040 -8.397 1.00 53.06 197 GLN A CA 1
ATOM 1601 C C . GLN A 1 197 ? 7.627 20.917 -7.900 1.00 53.06 197 GLN A C 1
ATOM 1603 O O . GLN A 1 197 ? 7.135 19.962 -7.308 1.00 53.06 197 GLN A O 1
ATOM 1608 N N . MET A 1 198 ? 8.944 21.043 -8.079 1.00 52.00 198 MET A N 1
ATOM 1609 C CA . MET A 1 198 ? 9.871 19.988 -7.660 1.00 52.00 198 MET A CA 1
ATOM 1610 C C . MET A 1 198 ? 9.910 19.793 -6.141 1.00 52.00 198 MET A C 1
ATOM 1612 O O . MET A 1 198 ? 9.954 18.657 -5.677 1.00 52.00 198 MET A O 1
ATOM 1616 N N . LEU A 1 199 ? 9.849 20.873 -5.355 1.00 49.94 199 LEU A N 1
ATOM 1617 C CA . LEU A 1 199 ? 9.879 20.790 -3.889 1.00 49.94 199 LEU A CA 1
ATOM 1618 C C . LEU A 1 199 ? 8.596 20.188 -3.299 1.00 49.94 199 LEU A C 1
ATOM 1620 O O . LEU A 1 199 ? 8.687 19.334 -2.417 1.00 49.94 199 LEU A O 1
ATOM 1624 N N . LYS A 1 200 ? 7.410 20.580 -3.795 1.00 50.72 200 LYS A N 1
ATOM 1625 C CA . LYS A 1 200 ? 6.138 19.966 -3.368 1.00 50.72 200 LYS A CA 1
ATOM 1626 C C . LYS A 1 200 ? 6.056 18.498 -3.804 1.00 50.72 200 LYS A C 1
ATOM 1628 O O . LYS A 1 200 ? 5.622 17.675 -3.006 1.00 50.72 200 LYS A O 1
ATOM 1633 N N . PHE A 1 201 ? 6.535 18.163 -5.007 1.00 52.53 201 PHE A N 1
ATOM 1634 C CA . PHE A 1 201 ? 6.622 16.779 -5.486 1.00 52.53 201 PHE A CA 1
ATOM 1635 C C . PHE A 1 201 ? 7.502 15.921 -4.562 1.00 52.53 201 PHE A C 1
ATOM 1637 O O . PHE A 1 201 ? 7.041 14.904 -4.061 1.00 52.53 201 PHE A O 1
ATOM 1644 N N . LEU A 1 202 ? 8.714 16.385 -4.232 1.00 52.00 202 LEU A N 1
ATOM 1645 C CA . LEU A 1 202 ? 9.647 15.680 -3.339 1.00 52.00 202 LEU A CA 1
ATOM 1646 C C . LEU A 1 202 ? 9.123 15.499 -1.903 1.00 52.00 202 LEU A C 1
ATOM 1648 O O . LEU A 1 202 ? 9.418 14.489 -1.265 1.00 52.00 202 LEU A O 1
ATOM 1652 N N . TYR A 1 203 ? 8.390 16.476 -1.361 1.00 50.53 203 TYR A N 1
ATOM 1653 C CA . TYR A 1 203 ? 7.847 16.395 0.001 1.00 50.53 203 TYR A CA 1
ATOM 1654 C C . TYR A 1 203 ? 6.610 15.487 0.080 1.00 50.53 203 TYR A C 1
ATOM 1656 O O . TYR A 1 203 ? 6.477 14.698 1.015 1.00 50.53 203 TYR A O 1
ATOM 1664 N N . TYR A 1 204 ? 5.730 15.568 -0.920 1.00 50.19 204 TYR A N 1
ATOM 1665 C CA . TYR A 1 204 ? 4.525 14.745 -1.009 1.00 50.19 204 TYR A CA 1
ATOM 1666 C C . TYR A 1 204 ? 4.861 13.262 -1.217 1.00 50.19 204 TYR A C 1
ATOM 1668 O O . TYR A 1 204 ? 4.295 12.405 -0.539 1.00 50.19 204 TYR A O 1
ATOM 1676 N N . ASP A 1 205 ? 5.875 12.980 -2.040 1.00 62.16 205 ASP A N 1
ATOM 1677 C CA . ASP A 1 205 ? 6.396 11.631 -2.278 1.00 62.16 205 ASP A CA 1
ATOM 1678 C C . ASP A 1 205 ? 6.856 10.961 -0.967 1.00 62.16 205 ASP A C 1
ATOM 1680 O O . ASP A 1 205 ? 6.519 9.814 -0.680 1.00 62.16 205 ASP A O 1
ATOM 1684 N N . LYS A 1 206 ? 7.507 11.717 -0.068 1.00 65.31 206 LYS A N 1
ATOM 1685 C CA . LYS A 1 206 ? 7.925 11.199 1.248 1.00 65.31 206 LYS A CA 1
ATOM 1686 C C . LYS A 1 206 ? 6.764 10.887 2.188 1.00 65.31 206 LYS A C 1
ATOM 1688 O O . LYS A 1 206 ? 6.866 9.930 2.955 1.00 65.31 206 LYS A O 1
ATOM 1693 N N . LEU A 1 207 ? 5.693 11.682 2.179 1.00 68.31 207 LEU A N 1
ATOM 1694 C CA . LEU A 1 207 ? 4.540 11.442 3.050 1.00 68.31 207 LEU A CA 1
ATOM 1695 C C . LEU A 1 207 ? 3.705 10.263 2.553 1.00 68.31 207 LEU A C 1
ATOM 1697 O O . LEU A 1 207 ? 3.293 9.438 3.365 1.00 68.31 207 LEU A O 1
ATOM 1701 N N . ALA A 1 208 ? 3.499 10.153 1.241 1.00 71.00 208 ALA A N 1
ATOM 1702 C CA . ALA A 1 208 ? 2.794 9.023 0.655 1.00 71.00 208 ALA A CA 1
ATOM 1703 C C . ALA A 1 208 ? 3.578 7.718 0.813 1.00 71.00 208 ALA A C 1
ATOM 1705 O O . ALA A 1 208 ? 3.000 6.724 1.249 1.00 71.00 208 ALA A O 1
ATOM 1706 N N . ALA A 1 209 ? 4.893 7.736 0.569 1.00 72.38 209 ALA A N 1
ATOM 1707 C CA . ALA A 1 209 ? 5.757 6.578 0.790 1.00 72.38 209 ALA A CA 1
ATOM 1708 C C . ALA A 1 209 ? 5.747 6.099 2.254 1.00 72.38 209 ALA A C 1
ATOM 1710 O O . ALA A 1 209 ? 5.892 4.909 2.509 1.00 72.38 209 ALA A O 1
ATOM 1711 N N . ASN A 1 210 ? 5.523 7.008 3.210 1.00 81.75 210 ASN A N 1
ATOM 1712 C CA . ASN A 1 210 ? 5.512 6.712 4.644 1.00 81.75 210 ASN A CA 1
ATOM 1713 C C . ASN A 1 210 ? 4.131 6.892 5.290 1.00 81.75 210 ASN A C 1
ATOM 1715 O O . ASN A 1 210 ? 4.049 7.145 6.491 1.00 81.75 210 ASN A O 1
ATOM 1719 N N . VAL A 1 211 ? 3.031 6.766 4.538 1.00 89.88 211 VAL A N 1
ATOM 1720 C CA . VAL A 1 211 ? 1.691 7.056 5.082 1.00 89.88 211 VAL A CA 1
ATOM 1721 C C . VAL A 1 211 ? 1.336 6.160 6.269 1.00 89.88 211 VAL A C 1
ATOM 1723 O O . VAL A 1 211 ? 0.797 6.647 7.260 1.00 89.88 211 VAL A O 1
ATOM 1726 N N . VAL A 1 212 ? 1.684 4.871 6.211 1.00 91.69 212 VAL A N 1
ATOM 1727 C CA . VAL A 1 212 ? 1.403 3.935 7.308 1.00 91.69 212 VAL A CA 1
ATOM 1728 C C . VAL A 1 212 ? 2.350 4.146 8.485 1.00 91.69 212 VAL A C 1
ATOM 1730 O O . VAL A 1 212 ? 1.846 4.261 9.598 1.00 91.69 212 VAL A O 1
ATOM 1733 N N . PRO A 1 213 ? 3.679 4.288 8.302 1.00 90.50 213 PRO A N 1
ATOM 1734 C CA . PRO A 1 213 ? 4.542 4.704 9.402 1.00 90.50 213 PRO A CA 1
ATOM 1735 C C . PRO A 1 213 ? 4.092 6.013 10.079 1.00 90.50 213 PRO A C 1
ATOM 1737 O O . PRO A 1 213 ? 4.075 6.100 11.303 1.00 90.50 213 PRO A O 1
ATOM 1740 N N . ASN A 1 214 ? 3.645 7.010 9.309 1.00 90.25 214 ASN A N 1
ATOM 1741 C CA . ASN A 1 214 ? 3.083 8.256 9.844 1.00 90.25 214 ASN A CA 1
ATOM 1742 C C . ASN A 1 214 ? 1.806 8.016 10.654 1.00 90.25 214 ASN A C 1
ATOM 1744 O O . ASN A 1 214 ? 1.666 8.555 11.751 1.00 90.25 214 ASN A O 1
ATOM 1748 N N . TYR A 1 215 ? 0.898 7.185 10.140 1.00 92.38 215 TYR A N 1
ATOM 1749 C CA . TYR A 1 215 ? -0.304 6.775 10.859 1.00 92.38 215 TYR A CA 1
ATOM 1750 C C . TYR A 1 215 ? 0.051 6.089 12.186 1.00 92.38 215 TYR A C 1
ATOM 1752 O O . TYR A 1 215 ? -0.389 6.542 13.242 1.00 92.38 215 TYR A O 1
ATOM 1760 N N . LEU A 1 216 ? 0.911 5.068 12.157 1.00 92.81 216 LEU A N 1
ATOM 1761 C CA . LEU A 1 216 ? 1.331 4.321 13.345 1.00 92.81 216 LEU A CA 1
ATOM 1762 C C . LEU A 1 216 ? 2.048 5.211 14.375 1.00 92.81 216 LEU A C 1
ATOM 1764 O O . LEU A 1 216 ? 1.878 5.035 15.582 1.00 92.81 216 LEU A O 1
ATOM 1768 N N . HIS A 1 217 ? 2.812 6.204 13.922 1.00 91.50 217 HIS A N 1
ATOM 1769 C CA . HIS A 1 217 ? 3.404 7.207 14.804 1.00 91.50 217 HIS A CA 1
ATOM 1770 C C . HIS A 1 217 ? 2.345 8.135 15.423 1.00 91.50 217 HIS A C 1
ATOM 1772 O O . HIS A 1 217 ? 2.400 8.413 16.619 1.00 91.50 217 HIS A O 1
ATOM 1778 N N . SER A 1 218 ? 1.342 8.567 14.648 1.00 90.81 218 SER A N 1
ATOM 1779 C CA . SER A 1 218 ? 0.262 9.442 15.134 1.00 90.81 218 SER A CA 1
ATOM 1780 C C . SER A 1 218 ? -0.572 8.807 16.254 1.00 90.81 218 SER A C 1
ATOM 1782 O O . SER A 1 218 ? -0.993 9.502 17.177 1.00 90.81 218 SER A O 1
ATOM 1784 N N . ILE A 1 219 ? -0.728 7.479 16.227 1.00 92.12 219 ILE A N 1
ATOM 1785 C CA . ILE A 1 219 ? -1.403 6.701 17.278 1.00 92.12 219 ILE A CA 1
ATOM 1786 C C . ILE A 1 219 ? -0.452 6.213 18.382 1.00 92.12 219 ILE A C 1
ATOM 1788 O O . ILE A 1 219 ? -0.852 5.417 19.228 1.00 92.12 219 ILE A O 1
ATOM 1792 N N . LYS A 1 220 ? 0.799 6.699 18.398 1.00 91.56 220 LYS A N 1
ATOM 1793 C CA . LYS A 1 220 ? 1.833 6.379 19.400 1.00 91.56 220 LYS A CA 1
ATOM 1794 C C . LYS A 1 220 ? 2.160 4.886 19.503 1.00 91.56 220 LYS A C 1
ATOM 1796 O O . LYS A 1 220 ? 2.426 4.375 20.588 1.00 91.56 220 LYS A O 1
ATOM 1801 N N . VAL A 1 221 ? 2.140 4.191 18.369 1.00 91.31 221 VAL A N 1
ATOM 1802 C CA . VAL 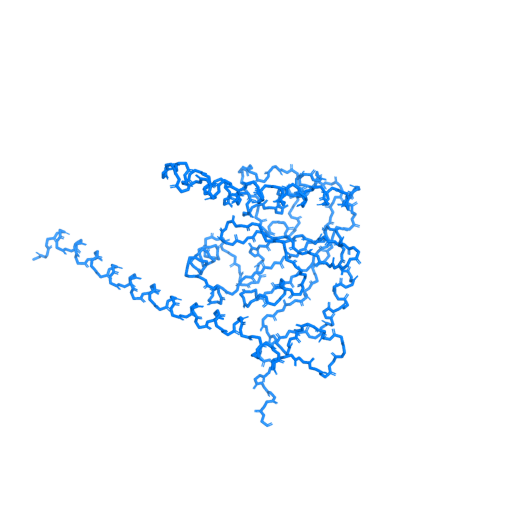A 1 221 ? 2.493 2.769 18.281 1.00 91.31 221 VAL A CA 1
ATOM 1803 C C . VAL A 1 221 ? 3.960 2.576 17.901 1.00 91.31 221 VAL A C 1
ATOM 1805 O O . VAL A 1 221 ? 4.591 1.642 18.387 1.00 91.31 221 VAL A O 1
ATOM 1808 N N . LEU A 1 222 ? 4.528 3.461 17.074 1.00 90.25 222 LEU A N 1
ATOM 1809 C CA . LEU A 1 222 ? 5.946 3.386 16.708 1.00 90.25 222 LEU A CA 1
ATOM 1810 C C . LEU A 1 222 ? 6.860 4.001 17.760 1.00 90.25 222 LEU A C 1
ATOM 1812 O O . LEU A 1 222 ? 6.608 5.115 18.213 1.00 90.25 222 LEU A O 1
ATOM 1816 N N . ASN A 1 223 ? 7.977 3.322 18.023 1.00 85.94 223 ASN A N 1
ATOM 1817 C CA . ASN A 1 223 ? 9.010 3.772 18.959 1.00 85.94 223 ASN A CA 1
ATOM 1818 C C . ASN A 1 223 ? 9.866 4.932 18.411 1.00 85.94 223 ASN A C 1
ATOM 1820 O O . ASN A 1 223 ? 10.469 5.703 19.156 1.00 85.94 223 ASN A O 1
ATOM 1824 N N . ARG A 1 224 ? 9.928 5.076 17.084 1.00 84.00 224 ARG A N 1
ATOM 1825 C CA . ARG A 1 224 ? 10.716 6.108 16.399 1.00 84.00 224 ARG A CA 1
ATOM 1826 C C . ARG A 1 224 ? 9.861 6.892 15.417 1.00 84.00 224 ARG A C 1
ATOM 1828 O O . ARG A 1 224 ? 8.818 6.428 14.956 1.00 84.00 224 ARG A O 1
ATOM 1835 N N . SER A 1 225 ? 10.316 8.100 15.093 1.00 82.75 225 SER A N 1
ATOM 1836 C CA . SER A 1 225 ? 9.684 8.889 14.038 1.00 82.75 225 SER A CA 1
ATOM 1837 C C . SER A 1 225 ? 9.993 8.261 12.673 1.00 82.75 225 SER A C 1
ATOM 1839 O O . SER A 1 225 ? 11.144 7.900 12.423 1.00 82.75 225 SER A O 1
ATOM 1841 N N . PRO A 1 226 ? 9.020 8.190 11.751 1.00 77.81 226 PRO A N 1
ATOM 1842 C CA . PRO A 1 226 ? 9.216 7.597 10.425 1.00 77.81 226 PRO A CA 1
ATOM 1843 C C . PRO A 1 226 ? 10.221 8.352 9.542 1.00 77.81 226 PRO A C 1
ATOM 1845 O O . PRO A 1 226 ? 10.657 7.835 8.519 1.00 77.81 226 PRO A O 1
ATOM 1848 N N . PHE A 1 227 ? 10.614 9.568 9.934 1.00 74.69 227 PHE A N 1
ATOM 1849 C CA . PHE A 1 227 ? 11.586 10.392 9.213 1.00 74.69 227 PHE A CA 1
ATOM 1850 C C . PHE A 1 227 ? 13.005 10.340 9.805 1.00 74.69 227 PHE A C 1
ATOM 1852 O O . PHE A 1 227 ? 13.910 10.976 9.262 1.00 74.69 227 PHE A O 1
ATOM 1859 N N . GLN A 1 228 ? 13.212 9.622 10.915 1.00 76.56 228 GLN A N 1
ATOM 1860 C CA . GLN A 1 228 ? 14.536 9.440 11.516 1.00 76.56 228 GLN A CA 1
ATOM 1861 C C . GLN A 1 228 ? 15.346 8.390 10.739 1.00 76.56 228 GLN A C 1
ATOM 1863 O O . GLN A 1 228 ? 14.792 7.414 10.242 1.00 76.56 228 GLN A O 1
ATOM 1868 N N . GLN A 1 229 ? 16.661 8.601 10.620 1.00 72.81 229 GLN A N 1
ATOM 1869 C CA . GLN A 1 229 ? 17.582 7.622 10.034 1.00 72.81 229 GLN A CA 1
ATOM 1870 C C . GLN A 1 229 ? 18.193 6.730 11.134 1.00 72.81 229 GLN A C 1
ATOM 1872 O O . GLN A 1 229 ? 18.571 7.271 12.176 1.00 72.81 229 GLN A O 1
ATOM 1877 N N . PRO A 1 230 ? 18.349 5.409 10.914 1.00 69.50 230 PRO A N 1
ATOM 1878 C CA . PRO A 1 230 ? 17.908 4.653 9.738 1.00 69.50 230 PRO A CA 1
ATOM 1879 C C . PRO A 1 230 ? 16.377 4.545 9.671 1.00 69.50 230 PRO A C 1
ATOM 1881 O O . PRO A 1 230 ? 15.713 4.361 10.689 1.00 69.50 230 PRO A O 1
ATOM 1884 N N . THR A 1 231 ? 15.821 4.694 8.466 1.00 73.88 231 THR A N 1
ATOM 1885 C CA . THR A 1 231 ? 14.372 4.630 8.241 1.00 73.88 231 THR A CA 1
ATOM 1886 C C . THR A 1 231 ? 13.879 3.205 8.435 1.00 73.88 231 THR A C 1
ATOM 1888 O O . THR A 1 231 ? 14.444 2.281 7.851 1.00 73.88 231 THR A O 1
ATOM 1891 N N . LEU A 1 232 ? 12.807 3.049 9.206 1.00 79.62 232 LEU A N 1
ATOM 1892 C CA . LEU A 1 232 ? 12.155 1.767 9.440 1.00 79.62 232 LEU A CA 1
ATOM 1893 C C . LEU A 1 232 ? 11.645 1.181 8.115 1.00 79.62 232 LEU A C 1
ATOM 1895 O O . LEU A 1 232 ? 10.856 1.828 7.421 1.00 79.62 232 LEU A O 1
ATOM 1899 N N . THR A 1 233 ? 12.087 -0.022 7.748 1.00 85.00 233 THR A N 1
ATOM 1900 C CA . THR A 1 233 ? 11.602 -0.671 6.526 1.00 85.00 233 THR A CA 1
ATOM 1901 C C . THR A 1 233 ? 10.269 -1.377 6.773 1.00 85.00 233 THR A C 1
ATOM 1903 O O . THR A 1 233 ? 9.895 -1.705 7.901 1.00 85.00 233 THR A O 1
ATOM 1906 N N . VAL A 1 234 ? 9.531 -1.654 5.697 1.00 88.00 234 VAL A N 1
ATOM 1907 C CA . VAL A 1 234 ? 8.285 -2.435 5.776 1.00 88.00 234 VAL A CA 1
ATOM 1908 C C . VAL A 1 234 ? 8.553 -3.854 6.281 1.00 88.00 234 VAL A C 1
ATOM 1910 O O . VAL A 1 234 ? 7.738 -4.420 7.008 1.00 88.00 234 VAL A O 1
ATOM 1913 N N . LYS A 1 235 ? 9.718 -4.407 5.942 1.00 88.00 235 LYS A N 1
ATOM 1914 C CA . LYS A 1 235 ? 10.185 -5.702 6.428 1.00 88.00 235 LYS A CA 1
ATOM 1915 C C . LYS A 1 235 ? 10.449 -5.688 7.933 1.00 88.00 235 LYS A C 1
ATOM 1917 O O . LYS A 1 235 ? 10.057 -6.632 8.614 1.00 88.00 235 LYS A O 1
ATOM 1922 N N . ASP A 1 236 ? 11.033 -4.615 8.466 1.00 88.00 236 ASP A N 1
ATOM 1923 C CA . ASP A 1 236 ? 11.233 -4.460 9.916 1.00 88.00 236 ASP A CA 1
ATOM 1924 C C . ASP A 1 236 ? 9.892 -4.409 10.659 1.00 88.00 236 ASP A C 1
ATOM 1926 O O . ASP A 1 236 ? 9.732 -5.050 11.701 1.00 88.00 236 ASP A O 1
ATOM 1930 N N . LEU A 1 237 ? 8.906 -3.715 10.075 1.00 89.19 237 LEU A N 1
ATOM 1931 C CA . LEU A 1 237 ? 7.533 -3.667 10.579 1.00 89.19 237 LEU A CA 1
ATOM 1932 C C . LEU A 1 237 ? 6.838 -5.033 10.537 1.00 89.19 237 LEU A C 1
ATOM 1934 O O . LEU A 1 237 ? 6.152 -5.376 11.494 1.00 89.19 237 LEU A O 1
ATOM 1938 N N . ASP A 1 238 ? 6.967 -5.803 9.451 1.00 90.56 238 ASP A N 1
ATOM 1939 C CA . ASP A 1 238 ? 6.364 -7.146 9.343 1.00 90.56 238 ASP A CA 1
ATOM 1940 C C . ASP A 1 238 ? 7.015 -8.115 10.335 1.00 90.56 238 ASP A C 1
ATOM 1942 O O . ASP A 1 238 ? 6.333 -8.863 11.029 1.00 90.56 238 ASP A O 1
ATOM 1946 N N . ASN A 1 239 ? 8.338 -8.057 10.481 1.00 88.62 239 ASN A N 1
ATOM 1947 C CA . ASN A 1 239 ? 9.070 -8.894 11.430 1.00 88.62 239 ASN A CA 1
ATOM 1948 C C . ASN A 1 239 ? 8.872 -8.480 12.893 1.00 88.62 239 ASN A C 1
ATOM 1950 O O . ASN A 1 239 ? 9.390 -9.163 13.774 1.00 88.62 239 ASN A O 1
ATOM 1954 N N . ALA A 1 240 ? 8.138 -7.391 13.150 1.00 83.00 240 ALA A N 1
ATOM 1955 C CA . ALA A 1 240 ? 7.982 -6.793 14.470 1.00 83.00 240 ALA A CA 1
ATOM 1956 C C . ALA A 1 240 ? 9.337 -6.614 15.171 1.00 83.00 240 ALA A C 1
ATOM 1958 O O . ALA A 1 240 ? 9.507 -6.992 16.329 1.00 83.00 240 ALA A O 1
ATOM 1959 N N . HIS A 1 241 ? 10.320 -6.059 14.446 1.00 81.38 241 HIS A N 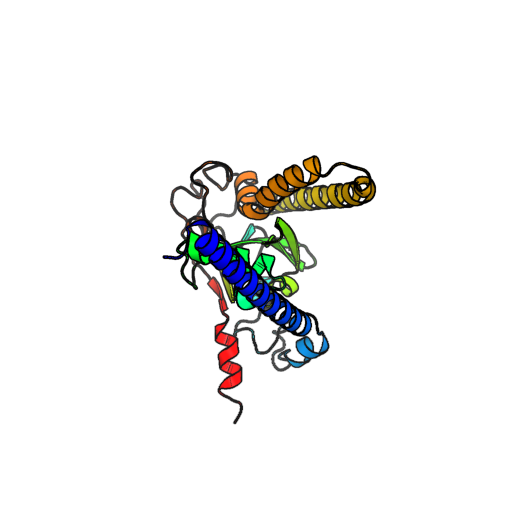1
ATOM 1960 C CA . HIS A 1 241 ? 11.655 -5.830 14.994 1.00 81.38 241 HIS A CA 1
ATOM 1961 C C . HIS A 1 241 ? 11.537 -5.044 16.317 1.00 81.38 241 HIS A C 1
ATOM 1963 O O . HIS A 1 241 ? 10.736 -4.105 16.348 1.00 81.38 241 HIS A O 1
ATOM 1969 N N . PRO A 1 242 ? 12.311 -5.356 17.379 1.00 77.75 242 PRO A N 1
ATOM 1970 C CA . PRO A 1 242 ? 12.125 -4.768 18.717 1.00 77.75 242 PRO A CA 1
ATOM 1971 C C . PRO A 1 242 ? 12.151 -3.234 18.760 1.00 77.75 242 PRO A C 1
ATOM 1973 O O . PRO A 1 242 ? 11.603 -2.605 19.656 1.00 77.75 242 PRO A O 1
ATOM 1976 N N . GLU A 1 243 ? 12.789 -2.610 17.772 1.00 81.44 243 GLU A N 1
ATOM 1977 C CA . GLU A 1 243 ? 12.866 -1.152 17.650 1.00 81.44 243 GLU A CA 1
ATOM 1978 C C . GLU A 1 243 ? 11.662 -0.511 16.935 1.00 81.44 243 GLU A C 1
ATOM 1980 O O . GLU A 1 243 ? 11.581 0.714 16.860 1.00 81.44 243 GLU A O 1
ATOM 1985 N N . SER A 1 244 ? 10.747 -1.311 16.385 1.00 84.69 244 SER A N 1
ATOM 1986 C CA . SER A 1 244 ? 9.631 -0.832 15.561 1.00 84.69 244 SER A CA 1
ATOM 1987 C C . SER A 1 244 ? 8.484 -0.304 16.413 1.00 84.69 244 SER A C 1
ATOM 1989 O O . SER A 1 244 ? 8.014 0.813 16.197 1.00 84.69 244 SER A O 1
ATOM 1991 N N . PHE A 1 245 ? 8.046 -1.095 17.392 1.00 88.88 245 PHE A N 1
ATOM 1992 C CA . PHE A 1 245 ? 6.830 -0.855 18.166 1.00 88.88 245 PHE A CA 1
ATOM 1993 C C . PHE A 1 245 ? 7.155 -0.545 19.630 1.00 88.88 245 PHE A C 1
ATOM 1995 O O . PHE A 1 245 ? 8.120 -1.066 20.182 1.00 88.88 245 PHE A O 1
ATOM 2002 N N . HIS A 1 246 ? 6.365 0.323 20.261 1.00 87.25 246 HIS A N 1
ATOM 2003 C CA . HIS A 1 246 ? 6.404 0.493 21.713 1.00 87.25 246 HIS A CA 1
ATOM 2004 C C . HIS A 1 246 ? 5.821 -0.744 22.406 1.00 87.25 246 HIS A C 1
ATOM 2006 O O . HIS A 1 246 ? 4.776 -1.239 21.988 1.00 87.25 246 HIS A O 1
ATOM 2012 N N . GLU A 1 247 ? 6.417 -1.186 23.516 1.00 83.25 247 GLU A N 1
ATOM 2013 C CA . GLU A 1 247 ? 5.720 -2.077 24.452 1.00 83.25 247 GLU A CA 1
ATOM 2014 C C . GLU A 1 247 ? 4.455 -1.348 24.956 1.00 83.25 247 GLU A C 1
ATOM 2016 O O . GLU A 1 247 ? 4.555 -0.176 25.336 1.00 83.25 247 GLU A O 1
ATOM 2021 N N . PRO A 1 248 ? 3.252 -1.957 24.926 1.00 85.38 248 PRO A N 1
ATOM 2022 C CA . PRO A 1 248 ? 2.946 -3.393 24.844 1.00 85.38 248 PRO A CA 1
ATOM 2023 C C . PRO A 1 248 ? 2.437 -3.877 23.465 1.00 85.38 248 PRO A C 1
ATOM 2025 O O . PRO A 1 248 ? 1.703 -4.865 23.389 1.00 85.38 248 PRO A O 1
ATOM 2028 N N . TYR A 1 249 ? 2.712 -3.156 22.377 1.00 88.50 249 TYR A N 1
ATOM 2029 C CA . TYR A 1 249 ? 2.135 -3.465 21.070 1.00 88.50 249 TYR A CA 1
ATOM 2030 C C . TYR A 1 249 ? 2.888 -4.590 20.362 1.00 88.50 249 TYR A C 1
ATOM 2032 O O . TYR A 1 249 ? 4.019 -4.425 19.912 1.00 88.50 249 TYR A O 1
ATOM 2040 N N . GLU A 1 250 ? 2.199 -5.714 20.189 1.00 90.12 250 GLU A N 1
ATOM 2041 C CA . GLU A 1 250 ? 2.672 -6.863 19.423 1.00 90.12 250 GLU A CA 1
ATOM 2042 C C . GLU A 1 250 ? 1.755 -7.130 18.229 1.00 90.12 250 GLU A C 1
ATOM 2044 O O . GLU A 1 250 ? 0.543 -6.888 18.279 1.00 90.12 250 GLU A O 1
ATOM 2049 N N . LEU A 1 251 ? 2.337 -7.650 17.147 1.00 91.69 251 LEU A N 1
ATOM 2050 C CA . LEU A 1 251 ? 1.592 -8.072 15.967 1.00 91.69 251 LEU A CA 1
ATOM 2051 C C . LEU A 1 251 ? 1.275 -9.566 16.024 1.00 91.69 251 LEU A C 1
ATOM 2053 O O . LEU A 1 251 ? 2.113 -10.387 16.390 1.00 91.69 251 LEU A O 1
ATOM 2057 N N . SER A 1 252 ? 0.081 -9.923 15.564 1.00 92.44 252 SER A N 1
ATOM 2058 C CA . SER A 1 252 ? -0.344 -11.305 15.377 1.00 92.44 252 SER A CA 1
ATOM 2059 C C . SER A 1 252 ? 0.540 -12.052 14.371 1.00 92.44 252 SER A C 1
ATOM 2061 O O . SER A 1 252 ? 1.265 -11.460 13.560 1.00 92.44 252 SER A O 1
ATOM 2063 N N . SER A 1 253 ? 0.396 -13.381 14.349 1.00 89.50 253 SER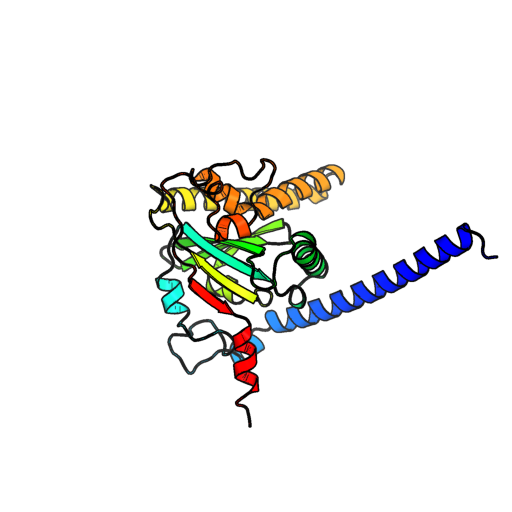 A N 1
ATOM 2064 C CA . SER A 1 253 ? 0.923 -14.211 13.264 1.00 89.50 253 SER A CA 1
ATOM 2065 C C . SER A 1 253 ? 0.443 -13.701 11.905 1.00 89.50 253 SER A C 1
ATOM 2067 O O . SER A 1 253 ? -0.720 -13.309 11.763 1.00 89.50 253 SER A O 1
ATOM 2069 N N . SER A 1 254 ? 1.318 -13.750 10.899 1.00 88.31 254 SER A N 1
ATOM 2070 C CA . SER A 1 254 ? 0.945 -13.365 9.539 1.00 88.31 254 SER A CA 1
ATOM 2071 C C . SER A 1 254 ? -0.082 -14.335 8.945 1.00 88.31 254 SER A C 1
ATOM 2073 O O . SER A 1 254 ? 0.102 -15.553 8.953 1.00 88.31 254 SER A O 1
ATOM 2075 N N . VAL A 1 255 ? -1.177 -13.790 8.412 1.00 86.81 255 VAL A N 1
ATOM 2076 C CA . VAL A 1 255 ? -2.198 -14.554 7.686 1.00 86.81 255 VAL A CA 1
ATOM 2077 C C . VAL A 1 255 ? -2.146 -14.163 6.220 1.00 86.81 255 VAL A C 1
ATOM 2079 O O . VAL A 1 255 ? -2.469 -13.041 5.840 1.00 86.81 255 VAL A O 1
ATOM 2082 N N . MET A 1 256 ? -1.734 -15.096 5.372 1.00 84.50 256 MET A N 1
ATOM 2083 C CA . MET A 1 256 ? -1.684 -14.886 3.931 1.00 84.50 256 MET A CA 1
ATOM 2084 C C . MET A 1 256 ? -3.097 -14.946 3.341 1.00 84.50 256 MET A C 1
ATOM 2086 O O . MET A 1 256 ? -3.772 -15.970 3.443 1.00 84.50 256 MET A O 1
ATOM 2090 N N . ILE A 1 257 ? -3.534 -13.851 2.718 1.00 79.31 257 ILE A N 1
ATOM 2091 C CA . ILE A 1 257 ? -4.867 -13.740 2.103 1.00 79.31 257 ILE A CA 1
ATOM 2092 C C . ILE A 1 257 ? -4.806 -13.729 0.572 1.00 79.31 257 ILE A C 1
ATOM 2094 O O . ILE A 1 257 ? -5.813 -13.972 -0.081 1.00 79.31 257 ILE A O 1
ATOM 2098 N N . ARG A 1 258 ? -3.625 -13.493 -0.020 1.00 76.06 258 ARG A N 1
ATOM 2099 C CA . ARG A 1 258 ? -3.413 -13.563 -1.473 1.00 76.06 258 ARG A CA 1
ATOM 2100 C C . ARG A 1 258 ? -2.016 -14.054 -1.823 1.00 76.06 258 ARG A C 1
ATOM 2102 O O . ARG A 1 258 ? -1.034 -13.566 -1.266 1.00 76.06 258 ARG A O 1
ATOM 2109 N N . THR A 1 259 ? -1.934 -14.904 -2.847 1.00 74.19 259 THR A N 1
ATOM 2110 C CA . THR A 1 259 ? -0.696 -15.227 -3.569 1.00 74.19 259 THR A CA 1
ATOM 2111 C C . THR A 1 259 ? -0.935 -15.310 -5.067 1.00 74.19 259 THR A C 1
ATOM 2113 O O . THR A 1 259 ? -1.983 -15.747 -5.521 1.00 74.19 259 THR A O 1
ATOM 2116 N N . TYR A 1 260 ? 0.064 -14.929 -5.860 1.00 62.97 260 TYR A N 1
ATOM 2117 C CA . TYR A 1 260 ? 0.001 -14.997 -7.324 1.00 62.97 260 TYR A CA 1
ATOM 2118 C C . TYR A 1 260 ? -0.019 -16.443 -7.868 1.00 62.97 260 TYR A C 1
ATOM 2120 O O . TYR A 1 260 ? -0.354 -16.661 -9.032 1.00 62.97 260 TYR A O 1
ATOM 2128 N N . ALA A 1 261 ? 0.292 -17.442 -7.029 1.00 47.12 261 ALA A N 1
ATOM 2129 C CA . ALA A 1 261 ? 0.273 -18.863 -7.383 1.00 47.12 261 ALA A CA 1
ATOM 2130 C C . ALA A 1 261 ? -1.113 -19.360 -7.844 1.00 47.12 261 ALA A C 1
ATOM 2132 O O . ALA A 1 261 ? -1.194 -20.323 -8.607 1.00 47.12 261 ALA A O 1
ATOM 2133 N N . SER A 1 262 ? -2.203 -18.672 -7.484 1.00 45.22 262 SER A N 1
ATOM 2134 C CA . SER A 1 262 ? -3.554 -19.011 -7.949 1.00 45.22 262 SER A CA 1
ATOM 2135 C C . SER A 1 262 ? -3.777 -18.810 -9.455 1.00 45.22 262 SER A C 1
ATOM 2137 O O . SER A 1 262 ? -4.693 -19.421 -9.999 1.00 45.22 262 SER A O 1
ATOM 2139 N N . LYS A 1 263 ? -2.917 -18.068 -10.177 1.00 41.25 263 LYS A N 1
ATOM 2140 C CA . LYS A 1 263 ? -2.952 -18.036 -11.657 1.00 41.25 263 LYS A CA 1
ATOM 2141 C C . LYS A 1 263 ? -2.502 -19.349 -12.310 1.00 41.25 263 LYS A C 1
ATOM 2143 O O . LYS A 1 263 ? -2.878 -19.604 -13.449 1.00 41.25 263 LYS A O 1
ATOM 2148 N N . ASN A 1 264 ? -1.711 -20.179 -11.625 1.00 35.84 264 ASN A N 1
ATOM 2149 C CA . ASN A 1 264 ? -1.233 -21.448 -12.190 1.00 35.84 264 ASN A CA 1
ATOM 2150 C C . ASN A 1 264 ? -2.253 -22.585 -12.048 1.00 35.84 264 ASN A C 1
ATOM 2152 O O . ASN A 1 264 ? -2.201 -23.536 -12.821 1.00 35.84 264 ASN A O 1
ATOM 2156 N N . LEU A 1 265 ? -3.220 -22.463 -11.134 1.00 36.12 265 LEU A N 1
ATOM 2157 C CA . LEU A 1 265 ? -4.292 -23.451 -10.962 1.00 36.12 265 LEU A CA 1
ATOM 2158 C C . LEU A 1 265 ? -5.338 -23.410 -12.090 1.00 36.12 265 LEU A C 1
ATOM 2160 O O . LEU A 1 265 ? -6.031 -24.399 -12.303 1.00 36.12 265 LEU A O 1
ATOM 2164 N N . SER A 1 266 ? -5.443 -22.305 -12.841 1.00 38.25 266 SER A N 1
ATOM 2165 C CA . SER A 1 266 ? -6.337 -22.230 -14.009 1.00 38.25 266 SER A CA 1
ATOM 2166 C C . SER A 1 266 ? -5.729 -22.829 -15.278 1.00 38.25 266 SER A C 1
ATOM 2168 O O . SER A 1 266 ? -6.467 -23.193 -16.189 1.00 38.25 266 SER A O 1
ATOM 2170 N N . LYS A 1 267 ? -4.397 -22.968 -15.349 1.00 37.91 267 LYS A N 1
ATOM 2171 C CA . LYS A 1 267 ? -3.722 -23.557 -16.515 1.00 37.91 267 LYS A CA 1
ATOM 2172 C C . LYS A 1 267 ? -3.640 -25.081 -16.471 1.00 37.91 267 LYS A C 1
ATOM 2174 O O . LYS A 1 267 ? -3.459 -25.680 -17.522 1.00 37.91 267 LYS A O 1
ATOM 2179 N N . SER A 1 268 ? -3.766 -25.710 -15.301 1.00 34.47 268 SER A N 1
ATOM 2180 C CA . SER 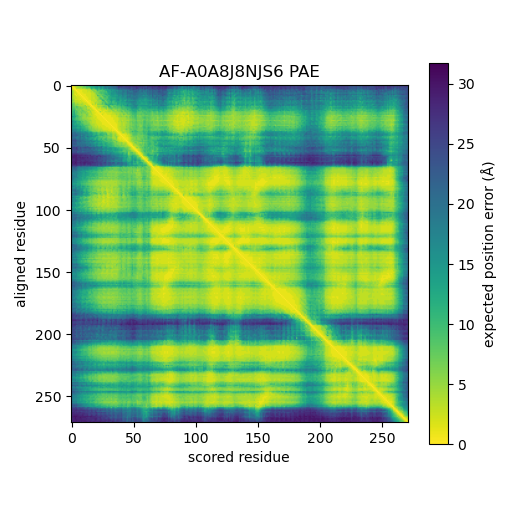A 1 268 ? -3.577 -27.162 -15.172 1.00 34.47 268 SER A CA 1
ATOM 2181 C C . SER A 1 268 ? -4.846 -28.002 -15.346 1.00 34.47 268 SER A C 1
ATOM 2183 O O . SER A 1 268 ? -4.719 -29.215 -15.423 1.00 34.47 268 SER A O 1
ATOM 2185 N N . ASN A 1 269 ? -6.039 -27.397 -15.435 1.00 33.97 269 ASN A N 1
ATOM 2186 C CA . ASN A 1 269 ? -7.315 -28.130 -15.522 1.00 33.97 269 ASN A CA 1
ATOM 2187 C C . ASN A 1 269 ? -8.187 -27.723 -16.728 1.00 33.97 269 ASN A C 1
ATOM 2189 O O . ASN A 1 269 ? -9.412 -27.788 -16.656 1.00 33.97 269 ASN A O 1
ATOM 2193 N N . VAL A 1 270 ? -7.573 -27.305 -17.838 1.00 35.66 270 VAL A N 1
ATOM 2194 C CA . VAL A 1 270 ? -8.267 -27.193 -19.133 1.00 35.66 270 VAL A CA 1
ATOM 2195 C C . VAL A 1 270 ? -7.621 -28.164 -20.119 1.00 35.66 270 VAL A C 1
ATOM 2197 O O . VAL A 1 270 ? -6.844 -27.765 -20.982 1.00 35.66 270 VAL A O 1
ATOM 2200 N N . THR A 1 271 ? -7.934 -29.443 -19.939 1.00 31.47 271 THR A N 1
ATOM 2201 C CA . THR A 1 271 ? -7.901 -30.498 -20.964 1.00 31.47 271 THR A CA 1
ATOM 2202 C C . THR A 1 271 ? -8.995 -31.490 -20.640 1.00 31.47 271 THR A C 1
ATOM 2204 O O . THR A 1 271 ? -9.005 -31.939 -19.471 1.00 31.47 271 THR A O 1
#

Secondary structure (DSSP, 8-state):
---HHHHHHHHHHHHHHHHHHHHHHHHHHHHHHHHHHH-HHHHHHTB-TT-TT-SS-BTTS-SS-HHHHHHH--TT-EEEEEE-GGG-SSHHHHHHHHHHHHHTT--TTS--EEEEEEE-SS-EEEEEE-TTS-EEEEEHHHHHT-TTEEEEEEE-BSSPPTTHHHHHHHHHHHHHHHHHHHHHHHHHGGGS-HHHHHHHHHHHHHHHHTHHHHHHHHTT-BSS-TTSSSPPPHHHHHTT-TTTB-TT--BPPPEEEE-GGGGTTTTSS--

pLDDT: mean 77.28, std 15.28, range [31.47, 96.56]

Foldseek 3Di:
DDDPVRVVVVVVVVCVVVVVVVQVVLLVLLQVLVCCLPPPVNQVVQQDPVDPLSPQHGLQWDDDRVNVVQVVAEQFKKKFWAWPLSSHNHPQQSVQSVCQCVVVVDDPPFGQWMWTWADDPVFIWIWAFGSQLAIDTHTPSVVVSRRTIAWIKIKDWPDDQPPSNVLSVVLVVVSVVVVVVVVVCVVVPVPDDPVVVVVCSVVSSLCSRCVPLCSCVSSVFFQDRCPDPPHQGVNCVLVVPVRGGDPPTDMDDIDIRGHSCSVVVVVPPDD